Protein AF-A0A7T2TJK8-F1 (afdb_monomer)

Foldseek 3Di:
DDDDPDPDDPPPPCVVLLVVLLVLLQCLLVLLVVLLVVQVVFFQWWLPDPPDDIWTQGLQGTPPDDVVCRDPVSVVLVVLSVCLNVCSVVDPACQVSLVSLLVSLVVLLVVLVVCQVVPDKDKDWDADPVRDIDIDMGTIHGGPSSVSSNSSSVSSNSSSVSSNVSNVVVVVVVVVVVVVVPPD

Nearest PDB structures (foldseek):
  8qoj-assembly1_A  TM=3.620E-01  e=9.583E-01  Homo sapiens
  8xge-assembly1_A  TM=3.208E-01  e=1.128E+00  Homo sapiens
  8xgd-assembly1_A  TM=3.052E-01  e=3.163E+00  Homo sapiens
  6mhq-assembly1_A  TM=3.159E-01  e=9.888E+00  Ovis aries

Organism: NCBI:txid33889

Radius of gyration: 25.01 Å; Cα contacts (8 Å, |Δi|>4): 245; chains: 1; bounding box: 70×51×83 Å

Sequence (184 aa):
MNTVDRPDAIGTQLLPQGRRARWIARWLPLITVAAWIAMIWIPVFDSGNDRGPRLLVTSLGEHPISPENFDVAFVLPWAAILVCAVTAWLSRSLTLWSPAAVIVGLVLLVALVAMIMDPPFFMWDGQDEQGRWIGGMEIGYPAPGAALWALGSAALIVGGIFGLAGSRHCRHRRHAERFSGSRF

pLDDT: mean 79.63, std 15.59, range [39.53, 96.81]

Structure (mmCIF, N/CA/C/O backbone):
data_AF-A0A7T2TJK8-F1
#
_entry.id   AF-A0A7T2TJK8-F1
#
loop_
_atom_site.group_PDB
_atom_site.id
_atom_site.type_symbol
_atom_site.label_atom_id
_atom_site.label_alt_id
_atom_site.label_comp_id
_atom_site.label_asym_id
_atom_site.label_entity_id
_atom_site.label_seq_id
_atom_site.pdbx_PDB_ins_code
_atom_site.Cartn_x
_atom_site.Cartn_y
_atom_site.Cartn_z
_atom_site.occupancy
_atom_site.B_iso_or_equiv
_atom_site.auth_seq_id
_atom_site.auth_comp_id
_atom_site.auth_asym_id
_atom_site.auth_atom_id
_atom_site.pdbx_PDB_model_num
ATOM 1 N N . MET A 1 1 ? -42.416 33.458 42.000 1.00 41.84 1 MET A N 1
ATOM 2 C CA . MET A 1 1 ? -42.313 33.083 40.576 1.00 41.84 1 MET A CA 1
ATOM 3 C C . MET A 1 1 ? -40.830 32.990 40.248 1.00 41.84 1 MET A C 1
ATOM 5 O O . MET A 1 1 ? -40.242 33.987 39.870 1.00 41.84 1 MET A O 1
ATOM 9 N N . ASN A 1 2 ? -40.216 31.836 40.527 1.00 39.53 2 ASN A N 1
ATOM 10 C CA . ASN A 1 2 ? -38.808 31.562 40.226 1.00 39.53 2 ASN A CA 1
ATOM 11 C C . ASN A 1 2 ? -38.783 30.449 39.184 1.00 39.53 2 ASN A C 1
ATOM 13 O O . ASN A 1 2 ? -39.215 29.329 39.452 1.00 39.53 2 ASN A O 1
ATOM 17 N N . THR A 1 3 ? -38.340 30.793 37.983 1.00 44.69 3 THR A N 1
ATOM 18 C CA . THR A 1 3 ? -38.074 29.861 36.894 1.00 44.69 3 THR A CA 1
ATOM 19 C C . THR A 1 3 ? -36.852 29.036 37.272 1.00 44.69 3 THR A C 1
ATOM 21 O O . THR A 1 3 ? -35.740 29.553 37.329 1.00 44.69 3 THR A O 1
ATOM 24 N N . VAL A 1 4 ? -37.076 27.763 37.593 1.00 52.81 4 VAL A N 1
ATOM 25 C CA . VAL A 1 4 ? -36.009 26.769 37.710 1.00 52.81 4 VAL A CA 1
ATOM 26 C C . VAL A 1 4 ? -35.381 26.639 36.329 1.00 52.81 4 VAL A C 1
ATOM 28 O O . VAL A 1 4 ? -36.029 26.150 35.402 1.00 52.81 4 VAL A O 1
ATOM 31 N N . ASP A 1 5 ? -34.149 27.123 36.207 1.00 45.44 5 ASP A N 1
ATOM 32 C CA . ASP A 1 5 ? -33.314 26.937 35.029 1.00 45.44 5 ASP A CA 1
ATOM 33 C C . ASP A 1 5 ? -33.149 25.430 34.812 1.00 45.44 5 ASP A C 1
ATOM 35 O O . ASP A 1 5 ? -32.585 24.697 35.633 1.00 45.44 5 ASP A O 1
ATOM 39 N N . ARG A 1 6 ? -33.767 24.941 33.742 1.00 48.34 6 ARG A N 1
ATOM 40 C CA . ARG A 1 6 ? -33.682 23.551 33.317 1.00 48.34 6 ARG A CA 1
ATOM 41 C C . ARG A 1 6 ? -32.292 23.412 32.696 1.00 48.34 6 ARG A C 1
ATOM 43 O O . ARG A 1 6 ? -32.002 24.172 31.782 1.00 48.34 6 ARG A O 1
ATOM 50 N N . PRO A 1 7 ? -31.420 22.488 33.133 1.00 50.41 7 PRO A N 1
ATOM 51 C CA . PRO A 1 7 ? -30.182 22.251 32.408 1.00 50.41 7 PRO A CA 1
ATOM 52 C C . PRO A 1 7 ? -30.543 21.712 31.023 1.00 50.41 7 PRO A C 1
ATOM 54 O O . PRO A 1 7 ? -30.955 20.559 30.859 1.00 50.41 7 PRO A O 1
ATOM 57 N N . ASP A 1 8 ? -30.442 22.598 30.041 1.00 43.56 8 ASP A N 1
ATOM 58 C CA . ASP A 1 8 ? -30.679 22.330 28.640 1.00 43.56 8 ASP A CA 1
ATOM 59 C C . ASP A 1 8 ? -29.782 21.184 28.174 1.00 43.56 8 ASP A C 1
ATOM 61 O O . ASP A 1 8 ? -28.560 21.248 28.218 1.00 43.56 8 ASP A O 1
ATOM 65 N N . ALA A 1 9 ? -30.421 20.092 27.768 1.00 46.41 9 ALA A N 1
ATOM 66 C CA . ALA A 1 9 ? -30.182 19.369 26.523 1.00 46.41 9 ALA A CA 1
ATOM 67 C C . ALA A 1 9 ? -28.755 19.322 25.907 1.00 46.41 9 ALA A C 1
ATOM 69 O O . ALA A 1 9 ? -28.628 19.278 24.687 1.00 46.41 9 ALA A O 1
ATOM 70 N N . ILE A 1 10 ? -27.679 19.154 26.685 1.00 47.09 10 ILE A N 1
ATOM 71 C CA . ILE A 1 10 ? -26.369 18.677 26.166 1.00 47.09 10 ILE A CA 1
ATOM 72 C C . ILE A 1 10 ? -26.380 17.131 26.005 1.00 47.09 10 ILE A C 1
ATOM 74 O O . ILE A 1 10 ? -25.365 16.474 25.793 1.00 47.09 10 ILE A O 1
ATOM 78 N N . GLY A 1 11 ? -27.551 16.494 26.102 1.00 43.03 11 GLY A N 1
ATOM 79 C CA . GLY A 1 11 ? -27.704 15.036 26.037 1.00 43.03 11 GLY A CA 1
ATOM 80 C C . GLY A 1 11 ? -27.902 14.450 24.634 1.00 43.03 11 GLY A C 1
ATOM 81 O O . GLY A 1 11 ? -27.777 13.239 24.463 1.00 43.03 11 GLY A O 1
ATOM 82 N N . THR A 1 12 ? -28.219 15.259 23.619 1.00 41.66 12 THR A N 1
ATOM 83 C CA . THR A 1 12 ? -28.845 14.742 22.383 1.00 41.66 12 THR A CA 1
ATOM 84 C C . THR A 1 12 ? -27.998 14.802 21.111 1.00 41.66 12 THR A C 1
ATOM 86 O O . THR A 1 12 ? -28.358 14.135 20.144 1.00 41.66 12 THR A O 1
ATOM 89 N N . GLN A 1 13 ? -26.843 15.480 21.083 1.00 42.62 13 GLN A N 1
ATOM 90 C CA . GLN A 1 13 ? -26.026 15.568 19.852 1.00 42.62 13 GLN A CA 1
ATOM 91 C C . GLN A 1 13 ? -24.814 14.616 19.765 1.00 42.62 13 GLN A C 1
ATOM 93 O O . GLN A 1 13 ? -24.237 14.465 18.690 1.00 42.62 13 GLN A O 1
ATOM 98 N N . LEU A 1 14 ? -24.435 13.912 20.840 1.00 48.25 14 LEU A N 1
ATOM 99 C CA . LEU A 1 14 ? -23.180 13.128 20.879 1.00 48.25 14 LEU A CA 1
ATOM 100 C C . LEU A 1 14 ? -23.332 11.616 20.606 1.00 48.25 14 LEU A C 1
ATOM 102 O O . LEU A 1 14 ? -22.351 10.935 20.301 1.00 48.25 14 LEU A O 1
ATOM 106 N N . LEU A 1 15 ? -24.553 11.071 20.630 1.00 46.16 15 LEU A N 1
ATOM 107 C CA . LEU A 1 15 ? -24.824 9.660 20.297 1.00 46.16 15 LEU A CA 1
ATOM 108 C C . LEU A 1 15 ? -24.552 9.275 18.816 1.00 46.16 15 LEU A C 1
ATOM 110 O O . LEU A 1 15 ? -24.074 8.158 18.585 1.00 46.16 15 LEU A O 1
ATOM 114 N N . PRO A 1 16 ? -24.781 10.141 17.801 1.00 53.34 16 PRO A N 1
ATOM 115 C CA . PRO A 1 16 ? -24.493 9.814 16.400 1.00 53.34 16 PRO A CA 1
ATOM 116 C C . PRO A 1 16 ? -22.993 9.739 16.080 1.00 53.34 16 PRO A C 1
ATOM 118 O O . PRO A 1 16 ? -22.584 8.929 15.245 1.00 53.34 16 PRO A O 1
ATOM 121 N N . GLN A 1 17 ? -22.163 10.561 16.734 1.00 61.50 17 GLN A N 1
ATOM 122 C CA . GLN A 1 17 ? -20.743 10.698 16.391 1.00 61.50 17 GLN A CA 1
ATOM 123 C C . GLN A 1 17 ? -19.932 9.441 16.726 1.00 61.50 17 GLN A C 1
ATOM 125 O O . GLN A 1 17 ? -19.155 8.982 15.893 1.00 61.50 17 GLN A O 1
ATOM 130 N N . GLY A 1 18 ? -20.161 8.817 17.887 1.00 61.94 18 GLY A N 1
ATOM 131 C CA . GLY A 1 18 ? -19.454 7.587 18.268 1.00 61.94 18 GLY A CA 1
ATOM 132 C C . GLY A 1 18 ? -19.785 6.393 17.364 1.00 61.94 18 GLY A C 1
ATOM 133 O O . GLY A 1 18 ? -18.906 5.595 17.032 1.00 61.94 18 GLY A O 1
ATOM 134 N N . ARG A 1 19 ? -21.042 6.287 16.908 1.00 68.81 19 ARG A N 1
ATOM 135 C CA . ARG A 1 19 ? -21.471 5.234 15.972 1.00 68.81 19 ARG A CA 1
ATOM 136 C C . ARG A 1 19 ? -20.908 5.470 14.567 1.00 68.81 19 ARG A C 1
ATOM 138 O O . ARG A 1 19 ? -20.424 4.519 13.959 1.00 68.81 19 ARG A O 1
ATOM 145 N N . ARG A 1 20 ? -20.910 6.720 14.086 1.00 73.25 20 ARG A N 1
ATOM 146 C CA . ARG A 1 20 ? -20.321 7.107 12.791 1.00 73.25 20 ARG A CA 1
ATOM 147 C C . ARG A 1 20 ? -18.804 6.918 12.767 1.00 73.25 20 ARG A C 1
ATOM 149 O O . ARG A 1 20 ? -18.314 6.277 11.851 1.00 73.25 20 ARG A O 1
ATOM 156 N N . ALA A 1 21 ? -18.076 7.368 13.790 1.00 71.06 21 ALA A N 1
ATOM 157 C CA . ALA A 1 21 ? -16.625 7.182 13.884 1.00 71.06 21 ALA A CA 1
ATOM 158 C C . ALA A 1 21 ? -16.233 5.695 13.902 1.00 71.06 21 ALA A C 1
ATOM 160 O O . ALA A 1 21 ? -15.298 5.287 13.220 1.00 71.06 21 ALA A O 1
ATOM 161 N N . ARG A 1 22 ? -16.999 4.859 14.619 1.00 71.31 22 ARG A N 1
ATOM 162 C CA . ARG A 1 22 ? -16.797 3.403 14.629 1.00 71.31 22 ARG A CA 1
ATOM 163 C C . ARG A 1 22 ? -17.094 2.756 13.276 1.00 71.31 22 ARG A C 1
ATOM 165 O O . ARG A 1 22 ? -16.430 1.792 12.913 1.00 71.31 22 ARG A O 1
ATOM 172 N N . TRP A 1 23 ? -18.100 3.250 12.559 1.00 77.25 23 TRP A N 1
ATOM 173 C CA . TRP A 1 23 ? -18.426 2.774 11.218 1.00 77.25 23 TRP A CA 1
ATOM 174 C C . TRP A 1 23 ? -17.311 3.151 10.236 1.00 77.25 23 TRP A C 1
ATOM 176 O O . TRP A 1 23 ? -16.737 2.271 9.609 1.00 77.25 23 TRP A O 1
ATOM 186 N N . ILE A 1 24 ? -16.906 4.421 10.213 1.00 78.44 24 ILE A N 1
ATOM 187 C CA . ILE A 1 24 ? -15.801 4.939 9.393 1.00 78.44 24 ILE A CA 1
ATOM 188 C C . ILE A 1 24 ? -14.506 4.142 9.631 1.00 78.44 24 ILE A C 1
ATOM 190 O O . ILE A 1 24 ? -13.896 3.668 8.674 1.00 78.44 24 ILE A O 1
ATOM 194 N N . ALA A 1 25 ? -14.141 3.887 10.893 1.00 77.44 25 ALA A N 1
ATOM 195 C CA . ALA A 1 25 ? -12.956 3.100 11.251 1.00 77.44 25 ALA A CA 1
ATOM 196 C C . ALA A 1 25 ? -12.977 1.650 10.723 1.00 77.44 25 ALA A C 1
ATOM 198 O O . ALA A 1 25 ? -11.921 1.057 10.540 1.00 77.44 25 ALA A O 1
ATOM 199 N N . ARG A 1 26 ? -14.156 1.068 10.467 1.00 81.81 26 ARG A N 1
ATOM 200 C CA . ARG A 1 26 ? -14.290 -0.302 9.938 1.00 81.81 26 ARG A CA 1
ATOM 201 C C . ARG A 1 26 ? -14.228 -0.382 8.419 1.00 81.81 26 ARG A C 1
ATOM 203 O O . ARG A 1 26 ? -13.808 -1.406 7.890 1.00 81.81 26 ARG A O 1
ATOM 210 N N . TRP A 1 27 ? -14.647 0.673 7.729 1.00 87.81 27 TRP A N 1
ATOM 211 C CA . TRP A 1 27 ? -14.682 0.699 6.265 1.00 87.81 27 TRP A CA 1
ATOM 212 C C . TRP A 1 27 ? -13.390 1.231 5.649 1.00 87.81 27 TRP A C 1
ATOM 214 O O . TRP A 1 27 ? -12.987 0.751 4.597 1.00 87.81 27 TRP A O 1
ATOM 224 N N . LEU A 1 28 ? -12.698 2.157 6.316 1.00 88.12 28 LEU A N 1
ATOM 225 C CA . LEU A 1 28 ? -11.433 2.712 5.822 1.00 88.12 28 LEU A CA 1
ATOM 226 C C . LEU A 1 28 ? -10.349 1.656 5.513 1.00 88.12 28 LEU A C 1
ATOM 228 O O . LEU A 1 28 ? -9.734 1.764 4.457 1.00 88.12 28 LEU A O 1
ATOM 232 N N . PRO A 1 29 ? -10.151 0.593 6.318 1.00 87.81 29 PRO A N 1
ATOM 233 C CA . PRO A 1 29 ? -9.207 -0.473 5.970 1.00 87.81 29 PRO A CA 1
ATOM 234 C C . PRO A 1 29 ? -9.574 -1.223 4.685 1.00 87.81 29 PRO A C 1
ATOM 236 O O . PRO A 1 29 ? -8.690 -1.705 3.985 1.00 87.81 29 PRO A O 1
ATOM 239 N N . LEU A 1 30 ? -10.866 -1.309 4.346 1.00 90.75 30 LEU A N 1
ATOM 240 C CA . LEU A 1 30 ? -11.307 -1.932 3.095 1.00 90.75 30 LEU A CA 1
ATOM 241 C C . LEU A 1 30 ? -10.936 -1.075 1.883 1.00 90.75 30 LEU A C 1
ATOM 243 O O . LEU A 1 30 ? -10.641 -1.628 0.830 1.00 90.75 30 LEU A O 1
ATOM 247 N N . ILE A 1 31 ? -10.894 0.253 2.036 1.00 91.56 31 ILE A N 1
ATOM 248 C CA . ILE A 1 31 ? -10.387 1.155 0.993 1.00 91.56 31 ILE A CA 1
ATOM 249 C C . ILE A 1 31 ? -8.904 0.874 0.750 1.00 91.56 31 ILE A C 1
ATOM 251 O O . ILE A 1 31 ? -8.490 0.764 -0.399 1.00 91.56 31 ILE A O 1
ATOM 255 N N . THR A 1 32 ? -8.117 0.689 1.813 1.00 93.06 32 THR A N 1
ATOM 256 C CA . THR A 1 32 ? -6.706 0.305 1.691 1.00 93.06 32 THR A CA 1
ATOM 257 C C . THR A 1 32 ? -6.543 -1.030 0.974 1.00 93.06 32 THR A C 1
ATOM 259 O O . THR A 1 32 ? -5.744 -1.114 0.049 1.00 93.06 32 THR A O 1
ATOM 262 N N . VAL A 1 33 ? -7.331 -2.049 1.339 1.00 93.75 33 VAL A N 1
ATOM 263 C CA . VAL A 1 33 ? -7.318 -3.352 0.651 1.00 93.75 33 VAL A CA 1
ATOM 264 C C . VAL A 1 33 ? -7.681 -3.195 -0.827 1.00 93.75 33 VAL A C 1
ATOM 266 O O . VAL A 1 33 ? -6.975 -3.715 -1.681 1.00 93.75 33 VAL A O 1
ATOM 269 N N . ALA A 1 34 ? -8.740 -2.449 -1.149 1.00 94.38 34 ALA A N 1
ATOM 270 C CA . ALA A 1 34 ? -9.162 -2.222 -2.529 1.00 94.38 34 ALA A CA 1
ATOM 271 C C . ALA A 1 34 ? -8.097 -1.479 -3.352 1.00 94.38 34 ALA A C 1
ATOM 273 O O . ALA A 1 34 ? -7.837 -1.858 -4.491 1.00 94.38 34 ALA A O 1
ATOM 274 N N . ALA A 1 35 ? -7.447 -0.465 -2.772 1.00 93.56 35 ALA A N 1
ATOM 275 C CA . ALA A 1 35 ? -6.340 0.243 -3.409 1.00 93.56 35 ALA A CA 1
ATOM 276 C C . ALA A 1 35 ? -5.151 -0.695 -3.670 1.00 93.56 35 ALA A C 1
ATOM 278 O O . ALA A 1 35 ? -4.592 -0.688 -4.762 1.00 93.56 35 ALA A O 1
ATOM 279 N N . TRP A 1 36 ? -4.807 -1.549 -2.703 1.00 93.81 36 TRP A N 1
ATOM 280 C CA . TRP A 1 36 ? -3.742 -2.547 -2.843 1.00 93.81 36 TRP A CA 1
ATOM 281 C C . TRP A 1 36 ? -4.039 -3.614 -3.891 1.00 93.81 36 TRP A C 1
ATOM 283 O O . TRP A 1 36 ? -3.151 -3.968 -4.665 1.00 93.81 36 TRP A O 1
ATOM 293 N N . ILE A 1 37 ? -5.293 -4.061 -3.971 1.00 93.31 37 ILE A N 1
ATOM 294 C CA . ILE A 1 37 ? -5.772 -4.942 -5.037 1.00 93.31 37 ILE A CA 1
ATOM 295 C C . ILE A 1 37 ? -5.629 -4.235 -6.388 1.00 93.31 37 ILE A C 1
ATOM 297 O O . ILE A 1 37 ? -5.022 -4.790 -7.290 1.00 93.31 37 ILE A O 1
ATOM 301 N N . ALA A 1 38 ? -6.098 -2.991 -6.528 1.00 92.56 38 ALA A N 1
ATOM 302 C CA . ALA A 1 38 ? -5.988 -2.241 -7.781 1.00 92.56 38 ALA A CA 1
ATOM 303 C C . ALA A 1 38 ? -4.530 -2.076 -8.264 1.00 92.56 38 ALA A C 1
ATOM 305 O O . ALA A 1 38 ? -4.264 -2.158 -9.463 1.00 92.56 38 ALA A O 1
ATOM 306 N N . MET A 1 39 ? -3.582 -1.917 -7.337 1.00 92.75 39 MET A N 1
ATOM 307 C CA . MET A 1 39 ? -2.145 -1.817 -7.627 1.00 92.75 39 MET A CA 1
ATOM 308 C C . MET A 1 39 ? -1.498 -3.117 -8.132 1.00 92.75 39 MET A C 1
ATOM 310 O O . MET A 1 39 ? -0.325 -3.098 -8.494 1.00 92.75 39 MET A O 1
ATOM 314 N N . ILE A 1 40 ? -2.234 -4.233 -8.193 1.00 89.44 40 ILE A N 1
ATOM 315 C CA . ILE A 1 40 ? -1.795 -5.440 -8.912 1.00 89.44 40 ILE A CA 1
ATOM 316 C C . ILE A 1 40 ? -1.719 -5.152 -10.417 1.00 89.44 40 ILE A C 1
ATOM 318 O O . ILE A 1 40 ? -0.823 -5.638 -11.097 1.00 89.44 40 ILE A O 1
ATOM 322 N N . TRP A 1 41 ? -2.649 -4.343 -10.933 1.00 89.44 41 TRP A N 1
ATOM 323 C CA . TRP A 1 41 ? -2.730 -4.005 -12.359 1.00 89.44 41 TRP A CA 1
ATOM 324 C C . TRP A 1 41 ? -2.235 -2.593 -12.667 1.00 89.44 41 TRP A C 1
ATOM 326 O O . TRP A 1 41 ? -1.883 -2.301 -13.805 1.00 89.44 41 TRP A O 1
ATOM 336 N N . ILE A 1 42 ? -2.233 -1.707 -11.670 1.00 91.00 42 ILE A N 1
ATOM 337 C CA . ILE A 1 42 ? -1.775 -0.325 -11.815 1.00 91.00 42 ILE A CA 1
ATOM 338 C C . ILE A 1 42 ? -0.381 -0.219 -11.184 1.00 91.00 42 ILE A C 1
ATOM 340 O O . ILE A 1 42 ? -0.285 -0.281 -9.955 1.00 91.00 42 ILE A O 1
ATOM 344 N N . PRO A 1 43 ? 0.691 -0.038 -11.978 1.00 91.38 43 PRO A N 1
ATOM 345 C CA . PRO A 1 43 ? 2.046 -0.005 -11.448 1.00 91.38 43 PRO A CA 1
ATOM 346 C C . PRO A 1 43 ? 2.241 1.178 -10.501 1.00 91.38 43 PRO A C 1
ATOM 348 O O . PRO A 1 43 ? 1.736 2.284 -10.720 1.00 91.38 43 PRO A O 1
ATOM 351 N N . VAL A 1 44 ? 2.985 0.917 -9.433 1.00 92.19 44 VAL A N 1
ATOM 352 C CA . VAL A 1 44 ? 3.465 1.901 -8.464 1.00 92.19 44 VAL A CA 1
ATOM 353 C C . VAL A 1 44 ? 4.681 2.623 -9.029 1.00 92.19 44 VAL A C 1
ATOM 355 O O . VAL A 1 44 ? 4.731 3.849 -8.959 1.00 92.19 44 VAL A O 1
ATOM 358 N N . PHE A 1 45 ? 5.604 1.874 -9.638 1.00 91.81 45 PHE A N 1
ATOM 359 C CA . PHE A 1 45 ? 6.735 2.416 -10.384 1.00 91.81 45 PHE A CA 1
ATOM 360 C C . PHE A 1 45 ? 6.804 1.809 -11.779 1.00 91.81 45 PHE A C 1
ATOM 362 O O . PHE A 1 45 ? 6.509 0.627 -11.967 1.00 91.81 45 PHE A O 1
ATOM 369 N N . ASP A 1 46 ? 7.194 2.631 -12.744 1.00 91.44 46 ASP A N 1
ATOM 370 C CA . ASP A 1 46 ? 7.282 2.263 -14.150 1.00 91.44 46 ASP A CA 1
ATOM 371 C C . ASP A 1 46 ? 8.462 2.992 -14.799 1.00 91.44 46 ASP A C 1
ATOM 373 O O . ASP A 1 46 ? 8.594 4.208 -14.637 1.00 91.44 46 ASP A O 1
ATOM 377 N N . SER A 1 47 ? 9.329 2.270 -15.515 1.00 89.94 47 SER A N 1
ATOM 378 C CA . SER A 1 47 ? 10.410 2.907 -16.281 1.00 89.94 47 SER A CA 1
ATOM 379 C C . SER A 1 47 ? 9.934 3.516 -17.603 1.00 89.94 47 SER A C 1
ATOM 381 O O . SER A 1 47 ? 10.632 4.339 -18.189 1.00 89.94 47 SER A O 1
ATOM 383 N N . GLY A 1 48 ? 8.728 3.167 -18.070 1.00 85.38 48 GLY A N 1
ATOM 384 C CA . GLY A 1 48 ? 8.125 3.737 -19.279 1.00 85.38 48 GLY A CA 1
ATOM 385 C C . GLY A 1 48 ? 8.784 3.290 -20.587 1.00 85.38 48 GLY A C 1
ATOM 386 O O . GLY A 1 48 ? 8.504 3.864 -21.639 1.00 85.38 48 GLY A O 1
ATOM 387 N N . ASN A 1 49 ? 9.659 2.281 -20.545 1.00 83.06 49 ASN A N 1
ATOM 388 C CA . ASN A 1 49 ? 10.267 1.716 -21.741 1.00 83.06 49 ASN A CA 1
ATOM 389 C C . ASN A 1 49 ? 9.285 0.759 -22.442 1.00 83.06 49 ASN A C 1
ATOM 391 O O . ASN A 1 49 ? 8.844 -0.235 -21.866 1.00 83.06 49 ASN A O 1
ATOM 395 N N . ASP A 1 50 ? 8.947 1.054 -23.698 1.00 80.56 50 ASP A N 1
ATOM 396 C CA . ASP A 1 50 ? 7.992 0.267 -24.494 1.00 80.56 50 ASP A CA 1
ATOM 397 C C . ASP A 1 50 ? 8.665 -0.633 -25.546 1.00 80.56 50 ASP A C 1
ATOM 399 O O . ASP A 1 50 ? 7.989 -1.395 -26.237 1.00 80.56 50 ASP A O 1
ATOM 403 N N . ARG A 1 51 ? 9.989 -0.527 -25.722 1.00 73.88 51 ARG A N 1
ATOM 404 C CA . ARG A 1 51 ? 10.734 -1.214 -26.799 1.00 73.88 51 ARG A CA 1
ATOM 405 C C . ARG A 1 51 ? 11.899 -2.070 -26.303 1.00 73.88 51 ARG A C 1
ATOM 407 O O . ARG A 1 51 ? 12.545 -2.723 -27.118 1.00 73.88 51 ARG A O 1
ATOM 414 N N . GLY A 1 52 ? 12.170 -2.064 -25.001 1.00 77.00 52 GLY A N 1
ATOM 415 C CA . GLY A 1 52 ? 13.269 -2.792 -24.375 1.00 77.00 52 GLY A CA 1
ATOM 416 C C . GLY A 1 52 ? 12.907 -3.303 -22.980 1.00 77.00 52 GLY A C 1
ATOM 417 O O . GLY A 1 52 ? 11.723 -3.368 -22.637 1.00 77.00 52 GLY A O 1
ATOM 418 N N . PRO A 1 53 ? 13.911 -3.690 -22.177 1.00 81.19 53 PRO A N 1
ATOM 419 C CA . PRO A 1 53 ? 13.708 -4.090 -20.79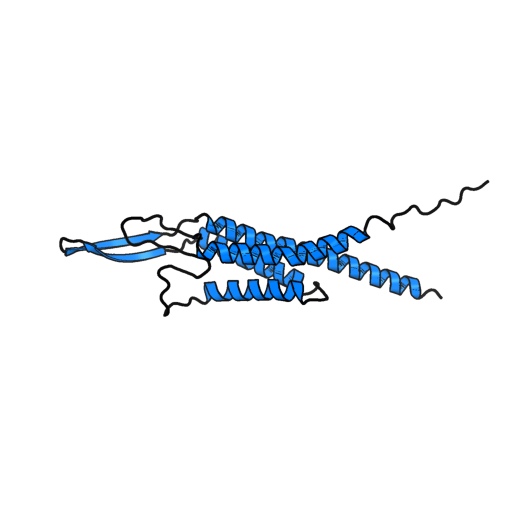0 1.00 81.19 53 PRO A CA 1
ATOM 420 C C . PRO A 1 53 ? 12.998 -2.982 -20.010 1.00 81.19 53 PRO A C 1
ATOM 422 O O . PRO A 1 53 ? 13.392 -1.821 -20.070 1.00 81.19 53 PRO A O 1
ATOM 425 N N . ARG A 1 54 ? 11.926 -3.342 -19.302 1.00 84.75 54 ARG A N 1
ATOM 426 C CA . ARG A 1 54 ? 11.070 -2.400 -18.579 1.00 84.75 54 ARG A CA 1
ATOM 427 C C . ARG A 1 54 ? 10.979 -2.808 -17.123 1.00 84.75 54 ARG A C 1
ATOM 429 O O . ARG A 1 54 ? 10.686 -3.966 -16.835 1.00 84.75 54 ARG A O 1
ATOM 436 N N . LEU A 1 55 ? 11.164 -1.843 -16.227 1.00 83.94 55 LEU A N 1
ATOM 437 C CA . LEU A 1 55 ? 10.905 -2.044 -14.808 1.00 83.94 55 LEU A CA 1
ATOM 438 C C . LEU A 1 55 ? 9.440 -1.735 -14.530 1.00 83.94 55 LEU A C 1
ATOM 440 O O . LEU A 1 55 ? 8.972 -0.631 -14.809 1.00 83.94 55 LEU A O 1
ATOM 444 N N . LEU A 1 56 ? 8.733 -2.697 -13.951 1.00 87.44 56 LEU A N 1
ATOM 445 C CA . LEU A 1 56 ? 7.368 -2.520 -13.476 1.00 87.44 56 LEU A CA 1
ATOM 446 C C . LEU A 1 56 ? 7.297 -2.990 -12.032 1.00 87.44 56 LEU A C 1
ATOM 448 O O . LEU A 1 56 ? 7.526 -4.163 -11.762 1.00 87.44 56 LEU A O 1
ATOM 452 N N . VAL A 1 57 ? 6.952 -2.095 -11.112 1.00 88.50 57 VAL A N 1
ATOM 453 C CA . VAL A 1 57 ? 6.756 -2.440 -9.699 1.00 88.50 57 VAL A CA 1
ATOM 454 C C . VAL A 1 57 ? 5.285 -2.288 -9.358 1.00 88.50 57 VAL A C 1
ATOM 456 O O . VAL A 1 57 ? 4.704 -1.217 -9.525 1.00 88.50 57 VAL A O 1
ATOM 459 N N . THR A 1 58 ? 4.678 -3.362 -8.875 1.00 90.31 58 THR A N 1
ATOM 460 C CA . THR A 1 58 ? 3.264 -3.442 -8.478 1.00 90.31 58 THR A CA 1
ATOM 461 C C . THR A 1 58 ? 3.150 -3.696 -6.976 1.00 90.31 58 THR A C 1
ATOM 463 O O . THR A 1 58 ? 4.156 -3.847 -6.282 1.00 90.31 58 THR A O 1
ATOM 466 N N . SER A 1 59 ? 1.929 -3.809 -6.446 1.00 85.00 59 SER A N 1
ATOM 467 C CA . SER A 1 59 ? 1.738 -4.254 -5.055 1.00 85.00 59 SER A CA 1
ATOM 468 C C . SER A 1 59 ? 2.150 -5.712 -4.803 1.00 85.00 59 SER A C 1
ATOM 470 O O . SER A 1 59 ? 2.196 -6.128 -3.646 1.00 85.00 59 SER A O 1
ATOM 472 N N . LEU A 1 60 ? 2.435 -6.496 -5.850 1.00 84.31 60 LEU A N 1
ATOM 473 C CA . LEU A 1 60 ? 2.961 -7.864 -5.748 1.00 84.31 60 LEU A CA 1
ATOM 474 C C . LEU A 1 60 ? 4.488 -7.938 -5.864 1.00 84.31 60 LEU A C 1
ATOM 476 O O . LEU A 1 60 ? 5.044 -9.009 -5.641 1.00 84.31 60 LEU A O 1
ATOM 480 N N . GLY A 1 61 ? 5.151 -6.827 -6.186 1.00 81.81 61 GLY A N 1
ATOM 481 C CA . GLY A 1 61 ? 6.588 -6.778 -6.427 1.00 81.81 61 GLY A CA 1
ATOM 482 C C . GLY A 1 61 ? 6.946 -6.385 -7.852 1.00 81.81 61 GLY A C 1
ATOM 483 O O . GLY A 1 61 ? 6.123 -5.835 -8.597 1.00 81.81 61 GLY A O 1
ATOM 484 N N . GLU A 1 62 ? 8.203 -6.642 -8.198 1.00 78.62 62 GLU A N 1
ATOM 485 C CA . GLU A 1 62 ? 8.782 -6.339 -9.504 1.00 78.62 62 GLU A CA 1
ATOM 486 C C . GLU A 1 62 ? 8.340 -7.359 -10.564 1.00 78.62 62 GLU A C 1
ATOM 488 O O . GLU A 1 62 ? 8.207 -8.555 -10.300 1.00 78.62 62 GLU A O 1
ATOM 493 N N . HIS A 1 63 ? 8.095 -6.873 -11.778 1.00 68.19 63 HIS A N 1
ATOM 494 C CA . HIS A 1 63 ? 7.764 -7.675 -12.947 1.00 68.19 63 HIS A CA 1
ATOM 495 C C . HIS A 1 63 ? 8.965 -7.756 -13.909 1.00 68.19 63 HIS A C 1
ATOM 497 O O . HIS A 1 63 ? 9.588 -6.725 -14.165 1.00 68.19 63 HIS A O 1
ATOM 503 N N . PRO A 1 64 ? 9.239 -8.932 -14.517 1.00 57.62 64 PRO A N 1
ATOM 504 C CA . PRO A 1 64 ? 8.465 -10.172 -14.415 1.00 57.62 64 PRO A CA 1
ATOM 505 C C . PRO A 1 64 ? 8.578 -10.847 -13.040 1.00 57.62 64 PRO A C 1
ATOM 507 O O . PRO A 1 64 ? 9.661 -10.947 -12.476 1.00 57.62 64 PRO A O 1
ATOM 510 N N . ILE A 1 65 ? 7.437 -11.323 -12.521 1.00 56.34 65 ILE A N 1
ATOM 511 C CA . ILE A 1 65 ? 7.367 -12.041 -11.244 1.00 56.34 65 ILE A CA 1
ATOM 512 C C . ILE A 1 65 ? 8.092 -13.377 -11.416 1.00 56.34 65 ILE A C 1
ATOM 514 O O . ILE A 1 65 ? 7.530 -14.339 -11.946 1.00 56.34 65 ILE A O 1
ATOM 518 N N . SER A 1 66 ? 9.342 -13.437 -10.976 1.00 57.91 66 SER A N 1
ATOM 519 C CA . SER A 1 66 ? 10.081 -14.690 -10.887 1.00 57.91 66 SER A CA 1
ATOM 520 C C . SER A 1 66 ? 9.608 -15.450 -9.639 1.00 57.91 66 SER A C 1
ATOM 522 O O . SER A 1 66 ? 9.682 -14.897 -8.541 1.00 57.91 66 SER A O 1
ATOM 524 N N . PRO A 1 67 ? 9.141 -16.710 -9.750 1.00 54.03 67 PRO A N 1
ATOM 525 C CA . PRO A 1 67 ? 8.689 -17.514 -8.602 1.00 54.03 67 PRO A CA 1
ATOM 526 C C . PRO A 1 67 ? 9.757 -17.683 -7.511 1.00 54.03 67 PRO A C 1
ATOM 528 O O . PRO A 1 67 ? 9.446 -17.916 -6.347 1.00 54.03 67 PRO A O 1
ATOM 531 N N . GLU A 1 68 ? 11.016 -17.561 -7.912 1.00 58.06 68 GLU A N 1
ATOM 532 C CA . GLU A 1 68 ? 12.217 -17.620 -7.084 1.00 58.06 68 GLU A CA 1
ATOM 533 C C . GLU A 1 68 ? 12.523 -16.310 -6.327 1.00 58.06 68 GLU A C 1
ATOM 535 O O . GLU A 1 68 ? 13.301 -16.332 -5.378 1.00 58.06 68 GLU A O 1
ATOM 540 N N . ASN A 1 69 ? 11.818 -15.215 -6.642 1.00 55.56 69 ASN A N 1
ATOM 541 C CA . ASN A 1 69 ? 11.962 -13.888 -6.031 1.00 55.56 69 ASN A CA 1
ATOM 542 C C . ASN A 1 69 ? 10.651 -13.408 -5.379 1.00 55.56 69 ASN A C 1
ATOM 544 O O . ASN A 1 69 ? 10.223 -12.272 -5.584 1.00 55.56 69 ASN A O 1
ATOM 548 N N . PHE A 1 70 ? 9.980 -14.261 -4.595 1.00 61.72 70 PHE A N 1
ATOM 549 C CA . PHE A 1 70 ? 8.891 -13.805 -3.719 1.00 61.72 70 PHE A CA 1
ATOM 550 C C . PHE A 1 70 ? 9.464 -12.884 -2.634 1.00 61.72 70 PHE A C 1
ATOM 552 O O . PHE A 1 70 ? 9.874 -13.331 -1.561 1.00 61.72 70 PHE A O 1
ATOM 559 N N . ASP A 1 71 ? 9.525 -11.591 -2.931 1.00 71.50 71 ASP A N 1
ATOM 560 C CA . ASP A 1 71 ? 10.140 -10.621 -2.041 1.00 71.50 71 ASP A CA 1
ATOM 561 C C . ASP A 1 71 ? 9.231 -10.341 -0.831 1.00 71.50 71 ASP A C 1
ATOM 563 O O . ASP A 1 71 ? 8.085 -9.879 -0.929 1.00 71.50 71 ASP A O 1
ATOM 567 N N . VAL A 1 72 ? 9.771 -10.643 0.353 1.00 76.31 72 VAL A N 1
ATOM 568 C CA . VAL A 1 72 ? 9.131 -10.432 1.656 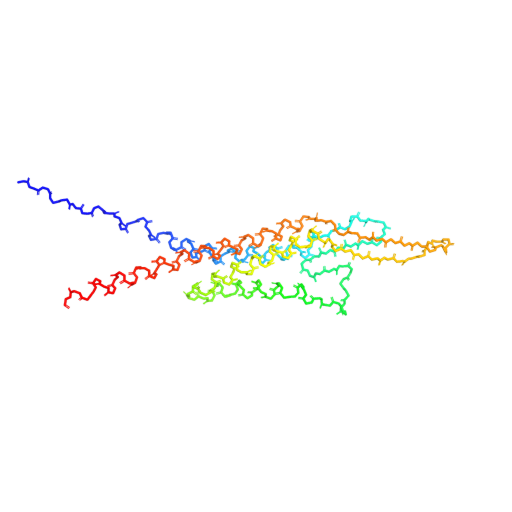1.00 76.31 72 VAL A CA 1
ATOM 569 C C . VAL A 1 72 ? 8.721 -8.968 1.833 1.00 76.31 72 VAL A C 1
ATOM 571 O O . VAL A 1 72 ? 7.727 -8.697 2.516 1.00 76.31 72 VAL A O 1
ATOM 574 N N . ALA A 1 73 ? 9.426 -8.038 1.178 1.00 77.31 73 ALA A N 1
ATOM 575 C CA . ALA A 1 73 ? 9.112 -6.616 1.178 1.00 77.31 73 ALA A CA 1
ATOM 576 C C . ALA A 1 73 ? 7.694 -6.305 0.669 1.00 77.31 73 ALA A C 1
ATOM 578 O O . ALA A 1 73 ? 7.103 -5.329 1.126 1.00 77.31 73 ALA A O 1
ATOM 579 N N . PHE A 1 74 ? 7.107 -7.150 -0.189 1.00 78.44 74 PHE A N 1
ATOM 580 C CA . PHE A 1 74 ? 5.747 -6.968 -0.716 1.00 78.44 74 PHE A CA 1
ATOM 581 C C . PHE A 1 74 ? 4.711 -7.849 -0.006 1.00 78.44 74 PHE A C 1
ATOM 583 O O . PHE A 1 74 ? 3.572 -7.427 0.210 1.00 78.44 74 PHE A O 1
ATOM 590 N N . VAL A 1 75 ? 5.104 -9.040 0.458 1.00 84.81 75 VAL A N 1
ATOM 591 C CA . VAL A 1 75 ? 4.212 -9.950 1.204 1.00 84.81 75 VAL A CA 1
ATOM 592 C C . VAL A 1 75 ? 3.846 -9.390 2.583 1.00 84.81 75 VAL A C 1
ATOM 594 O O . VAL A 1 75 ? 2.697 -9.495 3.024 1.00 84.81 75 VAL A O 1
ATOM 597 N N . LEU A 1 76 ? 4.808 -8.783 3.282 1.00 88.12 76 LEU A N 1
ATOM 598 C CA . LEU A 1 76 ? 4.614 -8.285 4.643 1.00 88.12 76 LEU A CA 1
ATOM 599 C C . LEU A 1 76 ? 3.599 -7.124 4.719 1.00 88.12 76 LEU A C 1
ATOM 601 O O . LEU A 1 76 ? 2.711 -7.181 5.577 1.00 88.12 76 LEU A O 1
ATOM 605 N N . PRO A 1 77 ? 3.634 -6.122 3.819 1.00 89.69 77 PRO A N 1
ATOM 606 C CA . PRO A 1 77 ? 2.569 -5.132 3.686 1.00 89.69 77 PRO A CA 1
ATOM 607 C C . PRO A 1 77 ? 1.178 -5.732 3.460 1.00 89.69 77 PRO A C 1
ATOM 609 O O . PRO A 1 77 ? 0.241 -5.365 4.172 1.00 89.69 77 PRO A O 1
ATOM 612 N N . TRP A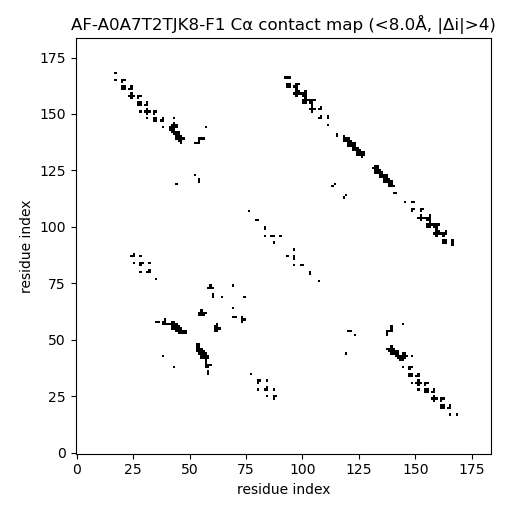 1 78 ? 1.040 -6.694 2.540 1.00 91.94 78 TRP A N 1
ATOM 613 C CA . TRP A 1 78 ? -0.228 -7.394 2.301 1.00 91.94 78 TRP A CA 1
ATOM 614 C C . TRP A 1 78 ? -0.760 -8.049 3.574 1.00 91.94 78 TRP A C 1
ATOM 616 O O . TRP A 1 78 ? -1.915 -7.836 3.951 1.00 91.94 78 TRP A O 1
ATOM 626 N N . ALA A 1 79 ? 0.091 -8.802 4.275 1.00 91.56 79 ALA A N 1
ATOM 627 C CA . ALA A 1 79 ? -0.274 -9.449 5.528 1.00 91.56 79 ALA A CA 1
ATOM 628 C C . ALA A 1 79 ? -0.716 -8.424 6.586 1.00 91.56 79 ALA A C 1
ATOM 630 O O . ALA A 1 79 ? -1.769 -8.592 7.204 1.00 91.56 79 ALA A O 1
ATOM 631 N N . ALA A 1 80 ? 0.034 -7.331 6.760 1.00 91.56 80 ALA A N 1
ATOM 632 C CA . ALA A 1 80 ? -0.294 -6.276 7.717 1.00 91.56 80 ALA A CA 1
ATOM 633 C C . ALA A 1 80 ? -1.647 -5.612 7.408 1.00 91.56 80 ALA A C 1
ATOM 635 O O . ALA A 1 80 ? -2.469 -5.431 8.309 1.00 91.56 80 ALA A O 1
ATOM 636 N N . ILE A 1 81 ? -1.915 -5.301 6.137 1.00 91.50 81 ILE A N 1
ATOM 637 C CA . ILE A 1 81 ? -3.166 -4.672 5.695 1.00 91.50 81 ILE A CA 1
ATOM 638 C C . ILE A 1 81 ? -4.353 -5.610 5.907 1.00 91.50 81 ILE A C 1
ATOM 640 O O . ILE A 1 81 ? -5.376 -5.186 6.451 1.00 91.50 81 ILE A O 1
ATOM 644 N N . LEU A 1 82 ? -4.223 -6.887 5.536 1.00 92.00 82 LEU A N 1
ATOM 645 C CA . LEU A 1 82 ? -5.280 -7.882 5.722 1.00 92.00 82 LEU A CA 1
ATOM 646 C C . LEU A 1 82 ? -5.567 -8.121 7.205 1.00 92.00 82 LEU A C 1
ATOM 648 O O . LEU A 1 82 ? -6.731 -8.119 7.611 1.00 92.00 82 LEU A O 1
ATOM 652 N N . VAL A 1 83 ? -4.528 -8.246 8.037 1.00 90.44 83 VAL A N 1
ATOM 653 C CA . VAL A 1 83 ? -4.682 -8.349 9.494 1.00 90.44 83 VAL A CA 1
ATOM 654 C C . VAL A 1 83 ? -5.388 -7.109 10.036 1.00 90.44 83 VAL A C 1
ATOM 656 O O . VAL A 1 83 ? -6.357 -7.252 10.782 1.00 90.44 83 VAL A O 1
ATOM 659 N N . CYS A 1 84 ? -4.986 -5.899 9.636 1.00 87.31 84 CYS A N 1
ATOM 660 C CA . CYS A 1 84 ? -5.667 -4.662 10.021 1.00 87.31 84 CYS A CA 1
ATOM 661 C C . CYS A 1 84 ? -7.140 -4.653 9.588 1.00 87.31 84 CYS A C 1
ATOM 663 O O . CYS A 1 84 ? -8.003 -4.317 10.399 1.00 87.31 84 CYS A O 1
ATOM 665 N N . ALA A 1 85 ? -7.460 -5.054 8.358 1.00 88.81 85 ALA A N 1
ATOM 666 C CA . ALA A 1 85 ? -8.832 -5.080 7.861 1.00 88.81 85 ALA A CA 1
ATOM 667 C C . ALA A 1 85 ? -9.706 -6.090 8.621 1.00 88.81 85 ALA A C 1
ATOM 669 O O . ALA A 1 85 ? -10.784 -5.743 9.104 1.00 88.81 85 ALA A O 1
ATOM 670 N N . VAL A 1 86 ? -9.224 -7.320 8.807 1.00 87.88 86 VAL A N 1
ATOM 671 C CA . VAL A 1 86 ? -9.955 -8.382 9.514 1.00 87.88 86 VAL A CA 1
ATOM 672 C C . VAL A 1 86 ? -10.157 -8.021 10.987 1.00 87.88 86 VAL A C 1
ATOM 674 O O . VAL A 1 86 ? -11.266 -8.117 11.526 1.00 87.88 86 VAL A O 1
ATOM 677 N N . THR A 1 87 ? -9.107 -7.537 11.651 1.00 85.44 87 THR A N 1
ATOM 678 C CA . THR A 1 87 ? -9.173 -7.177 13.073 1.00 85.44 87 THR A CA 1
ATOM 679 C C . THR A 1 87 ? -10.059 -5.959 13.332 1.00 85.44 87 THR A C 1
ATOM 681 O O . THR A 1 87 ? -10.702 -5.920 14.382 1.00 85.44 87 THR A O 1
ATOM 684 N N . ALA A 1 88 ? -10.195 -5.015 12.392 1.00 84.75 88 ALA A N 1
ATOM 685 C CA . ALA A 1 88 ? -11.134 -3.888 12.500 1.00 84.75 88 ALA A CA 1
ATOM 686 C C . ALA A 1 88 ? -12.591 -4.355 12.677 1.00 84.75 88 ALA A C 1
ATOM 688 O O . ALA A 1 88 ? -13.372 -3.780 13.450 1.00 84.75 88 ALA A O 1
ATOM 689 N N . TRP A 1 89 ? -12.954 -5.420 11.962 1.00 81.62 89 TRP A N 1
ATOM 690 C CA . TRP A 1 89 ? -14.299 -5.984 11.953 1.00 81.62 89 TRP A CA 1
ATOM 691 C C . TRP A 1 89 ? -14.558 -6.898 13.148 1.00 81.62 89 TRP A C 1
ATOM 693 O O . TRP A 1 89 ? -15.583 -6.746 13.820 1.00 81.62 89 TRP A O 1
ATOM 703 N N . LEU A 1 90 ? -13.609 -7.785 13.458 1.00 81.25 90 LEU A N 1
ATOM 704 C CA . LEU A 1 90 ? -13.729 -8.743 14.562 1.00 81.25 90 LEU A CA 1
ATOM 705 C C . LEU A 1 90 ? -13.617 -8.082 15.942 1.00 81.25 90 LEU A C 1
ATOM 707 O O . LEU A 1 90 ? -14.211 -8.550 16.918 1.00 81.25 90 LEU A O 1
ATOM 711 N N . SER A 1 91 ? -12.891 -6.969 16.049 1.00 73.94 91 SER A N 1
ATOM 712 C CA . SER A 1 91 ? -12.648 -6.335 17.341 1.00 73.94 91 SER A CA 1
ATOM 713 C C . SER A 1 91 ? -13.914 -5.695 17.914 1.00 73.94 91 SER A C 1
ATOM 715 O O . SER A 1 91 ? -14.504 -4.751 17.372 1.00 73.94 91 SER A O 1
ATOM 717 N N . ARG A 1 92 ? -14.303 -6.159 19.108 1.00 67.06 92 ARG A N 1
ATOM 718 C CA . ARG A 1 92 ? -15.319 -5.491 19.938 1.00 67.06 92 ARG A CA 1
ATOM 719 C C . ARG A 1 92 ? -14.812 -4.154 20.490 1.00 67.06 92 ARG A C 1
ATOM 721 O O . ARG A 1 92 ? -15.621 -3.255 20.713 1.00 67.06 92 ARG A O 1
ATOM 728 N N . SER A 1 93 ? -13.495 -4.023 20.665 1.00 68.00 93 SER A N 1
ATOM 729 C CA . SER A 1 93 ? -12.792 -2.847 21.185 1.00 68.00 93 SER A CA 1
ATOM 730 C C . SER A 1 93 ? -11.722 -2.399 20.191 1.00 68.00 93 SER A C 1
ATOM 732 O O . SER A 1 93 ? -10.804 -3.155 19.900 1.00 68.00 93 SER A O 1
ATOM 734 N N . LEU A 1 94 ? -11.816 -1.166 19.689 1.00 71.12 94 LEU A N 1
ATOM 735 C CA . LEU A 1 94 ? -10.852 -0.614 18.726 1.00 71.12 94 LEU A CA 1
ATOM 736 C C . LEU A 1 94 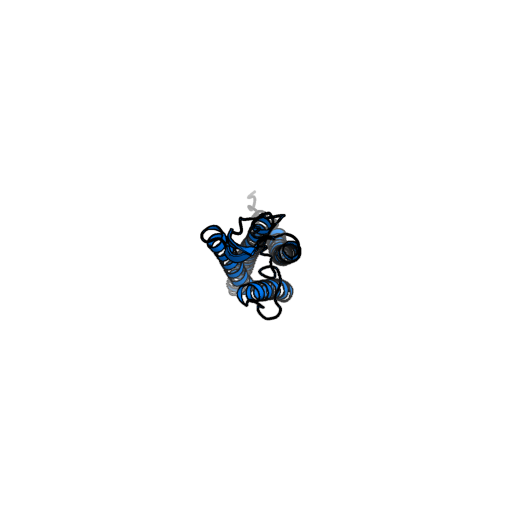? -9.605 -0.023 19.404 1.00 71.12 94 LEU A C 1
ATOM 738 O O . LEU A 1 94 ? -8.750 0.545 18.735 1.00 71.12 94 LEU A O 1
ATOM 742 N N . THR A 1 95 ? -9.480 -0.148 20.724 1.00 73.25 95 THR A N 1
ATOM 743 C CA . THR A 1 95 ? -8.467 0.577 21.508 1.00 73.25 95 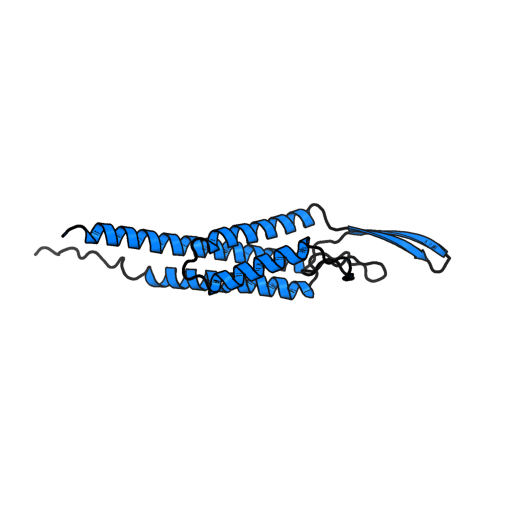THR A CA 1
ATOM 744 C C . THR A 1 95 ? -7.028 0.178 21.158 1.00 73.25 95 THR A C 1
ATOM 746 O O . THR A 1 95 ? -6.163 1.045 21.131 1.00 73.25 95 THR A O 1
ATOM 749 N N . LEU A 1 96 ? -6.782 -1.105 20.858 1.00 79.50 96 LEU A N 1
ATOM 750 C CA . LEU A 1 96 ? -5.477 -1.621 20.403 1.00 79.50 96 LEU A CA 1
ATOM 751 C C . LEU A 1 96 ? -5.344 -1.614 18.875 1.00 79.50 96 LEU A C 1
ATOM 753 O O . LEU A 1 96 ? -4.259 -1.404 18.346 1.00 79.50 96 LEU A O 1
ATOM 757 N N . TRP A 1 97 ? -6.463 -1.790 18.172 1.00 88.19 97 TRP A N 1
ATOM 758 C CA . TRP A 1 97 ? -6.505 -1.769 16.712 1.00 88.19 97 TRP A CA 1
ATOM 759 C C . TRP A 1 97 ? -6.117 -0.404 16.138 1.00 88.19 97 TRP A C 1
ATOM 761 O O . TRP A 1 97 ? -5.353 -0.306 15.188 1.00 88.19 97 TRP A O 1
ATOM 771 N N . SER A 1 98 ? -6.634 0.660 16.746 1.00 85.75 98 SER A N 1
ATOM 772 C CA . SER A 1 98 ? -6.478 2.021 16.246 1.00 85.75 98 SER A CA 1
ATOM 773 C C . SER A 1 98 ? -5.019 2.501 16.188 1.00 85.75 98 SER A C 1
ATOM 775 O O . SER A 1 98 ? -4.618 2.975 15.129 1.00 85.75 98 SER A O 1
ATOM 777 N N . PRO A 1 99 ? -4.195 2.375 17.253 1.00 86.88 99 PRO A N 1
ATOM 778 C CA . PRO A 1 99 ? -2.781 2.733 17.156 1.00 86.88 99 PR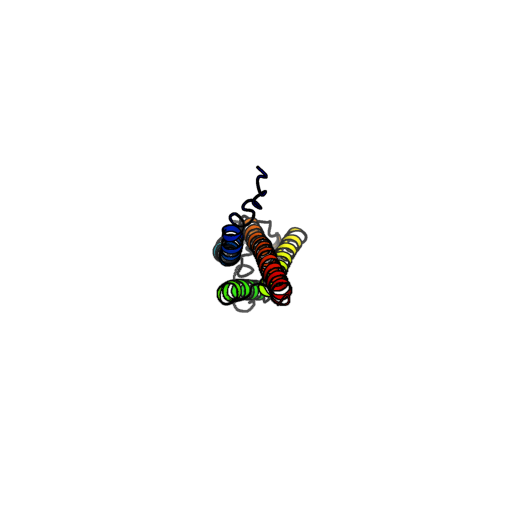O A CA 1
ATOM 779 C C . PRO A 1 99 ? -2.020 1.819 16.188 1.00 86.88 99 PRO A C 1
ATOM 781 O O . PRO A 1 99 ? -1.179 2.316 15.449 1.00 86.88 99 PRO A O 1
ATOM 784 N N . ALA A 1 100 ? -2.347 0.522 16.125 1.00 89.00 100 ALA A N 1
ATOM 785 C CA . ALA A 1 100 ? -1.729 -0.395 15.167 1.00 89.00 100 ALA A CA 1
ATOM 786 C C . ALA A 1 100 ? -2.007 0.021 13.712 1.00 89.00 100 ALA A C 1
ATOM 788 O O . ALA A 1 100 ? -1.080 0.090 12.914 1.00 89.00 100 ALA A O 1
ATOM 789 N N . ALA A 1 101 ? -3.251 0.383 13.380 1.00 91.25 101 ALA A N 1
ATOM 790 C CA . ALA A 1 101 ? -3.621 0.862 12.049 1.00 91.25 101 ALA A CA 1
ATOM 791 C C . ALA A 1 101 ? -2.888 2.159 11.665 1.00 91.25 101 ALA A C 1
ATOM 793 O O . ALA A 1 101 ? -2.422 2.281 10.535 1.00 91.25 101 ALA A O 1
ATOM 794 N N . VAL A 1 102 ? -2.731 3.102 12.607 1.00 92.75 102 VAL A N 1
ATOM 795 C CA . VAL A 1 102 ? -1.933 4.320 12.374 1.00 92.75 102 VAL A CA 1
ATOM 796 C C . VAL A 1 102 ? -0.474 3.971 12.097 1.00 92.75 102 VAL A C 1
ATOM 798 O O . VAL A 1 102 ? 0.091 4.487 11.138 1.00 92.75 102 VAL A O 1
ATOM 801 N N . ILE A 1 103 ? 0.127 3.090 12.902 1.00 94.38 103 ILE A N 1
ATOM 802 C CA . ILE A 1 103 ? 1.523 2.668 12.724 1.00 94.38 103 ILE A CA 1
ATOM 803 C C . ILE A 1 103 ? 1.707 2.004 11.358 1.00 94.38 103 ILE A C 1
ATOM 805 O O . ILE A 1 103 ? 2.605 2.396 10.624 1.00 94.38 103 ILE A O 1
ATOM 809 N N . VAL A 1 104 ? 0.837 1.062 10.983 1.00 94.44 104 VAL A N 1
ATOM 810 C CA . VAL A 1 104 ? 0.902 0.395 9.673 1.00 94.44 104 VAL A CA 1
ATOM 811 C C . VAL A 1 104 ? 0.767 1.413 8.543 1.00 94.44 104 VAL A C 1
ATOM 813 O O . VAL A 1 104 ? 1.602 1.432 7.647 1.00 94.44 104 VAL A O 1
ATOM 816 N N . GLY A 1 105 ? -0.220 2.311 8.601 1.00 94.50 105 GLY A N 1
ATOM 817 C CA . GLY A 1 105 ? -0.388 3.347 7.579 1.00 94.50 105 GLY A CA 1
ATOM 818 C C . GLY A 1 105 ? 0.821 4.283 7.458 1.00 94.50 105 GLY A C 1
ATOM 819 O O . GLY A 1 105 ? 1.215 4.628 6.347 1.00 94.50 105 GLY A O 1
ATOM 820 N N . LEU A 1 106 ? 1.454 4.653 8.577 1.00 96.81 106 LEU A N 1
ATOM 821 C CA . LEU A 1 106 ? 2.684 5.452 8.575 1.00 96.81 106 LEU A CA 1
ATOM 822 C C . LEU A 1 106 ? 3.867 4.686 7.984 1.00 96.81 106 LEU A C 1
ATOM 824 O O . LEU A 1 106 ? 4.576 5.243 7.155 1.00 96.81 106 LEU A O 1
ATOM 828 N N . VAL A 1 107 ? 4.065 3.424 8.368 1.00 96.12 107 VAL A N 1
ATOM 829 C CA . VAL A 1 107 ? 5.136 2.576 7.822 1.00 96.12 107 VAL A CA 1
ATOM 830 C C . VAL A 1 107 ? 4.989 2.443 6.308 1.00 96.12 107 VAL A C 1
ATOM 832 O O . VAL A 1 107 ? 5.962 2.635 5.588 1.00 96.12 107 VAL A O 1
ATOM 835 N N . LEU A 1 108 ? 3.772 2.201 5.813 1.00 94.81 108 LEU A N 1
ATOM 836 C CA . LEU A 1 108 ? 3.503 2.128 4.376 1.00 94.81 108 LEU A CA 1
ATOM 837 C C . LEU A 1 108 ? 3.777 3.457 3.666 1.00 94.81 108 LEU A C 1
ATOM 839 O O . LEU A 1 108 ? 4.285 3.454 2.550 1.00 94.81 108 LEU A O 1
ATOM 843 N N . LEU A 1 109 ? 3.435 4.591 4.280 1.00 95.50 109 LEU A N 1
ATOM 844 C CA . LEU A 1 109 ? 3.707 5.905 3.698 1.00 95.50 109 LEU A CA 1
ATOM 845 C C . LEU A 1 109 ? 5.209 6.216 3.670 1.00 95.50 109 LEU A C 1
ATOM 847 O O . LEU A 1 109 ? 5.705 6.718 2.668 1.00 95.50 109 LEU A O 1
ATOM 851 N N . VAL A 1 110 ? 5.933 5.895 4.744 1.00 96.38 110 VAL A N 1
ATOM 852 C CA . VAL A 1 110 ? 7.392 6.056 4.817 1.00 96.38 110 VAL A CA 1
ATOM 853 C C . VAL A 1 110 ? 8.083 5.164 3.792 1.00 96.38 110 VAL A C 1
ATOM 855 O O . VAL A 1 110 ? 8.983 5.643 3.114 1.00 96.38 110 VAL A O 1
ATOM 858 N N . ALA A 1 111 ? 7.642 3.914 3.630 1.00 92.56 111 ALA A N 1
ATOM 859 C CA . ALA A 1 111 ? 8.168 3.011 2.608 1.00 92.56 111 ALA A CA 1
ATOM 860 C C . ALA A 1 111 ? 7.989 3.592 1.197 1.00 92.56 111 ALA A C 1
ATOM 862 O O . ALA A 1 111 ? 8.949 3.641 0.436 1.00 92.56 111 ALA A O 1
ATOM 863 N N . LEU A 1 112 ? 6.801 4.123 0.880 1.00 93.88 112 LEU A N 1
ATOM 864 C CA . LEU A 1 112 ? 6.563 4.793 -0.400 1.00 93.88 112 LEU A CA 1
ATOM 865 C C . LEU A 1 112 ? 7.492 5.999 -0.596 1.00 93.88 112 LEU A C 1
ATOM 867 O O . LEU A 1 112 ? 8.086 6.147 -1.657 1.00 93.88 112 LEU A O 1
ATOM 871 N N . VAL A 1 113 ? 7.635 6.858 0.418 1.00 95.50 113 VAL A N 1
ATOM 872 C CA . VAL A 1 113 ? 8.529 8.025 0.340 1.00 95.50 113 VAL A CA 1
ATOM 873 C C . VAL A 1 113 ? 9.981 7.590 0.156 1.00 95.50 113 VAL A C 1
ATOM 875 O O . VAL A 1 113 ? 10.677 8.180 -0.662 1.00 95.50 113 VAL A O 1
ATOM 878 N N . ALA A 1 114 ? 10.431 6.552 0.863 1.00 93.81 114 ALA A N 1
ATOM 879 C CA . ALA A 1 114 ? 11.773 6.005 0.704 1.00 93.81 114 ALA A CA 1
ATOM 880 C C . ALA A 1 114 ? 12.010 5.529 -0.736 1.00 93.81 114 ALA A C 1
ATOM 882 O O . ALA A 1 114 ? 13.005 5.923 -1.328 1.00 93.81 114 ALA A O 1
ATOM 883 N N . MET A 1 115 ? 11.056 4.801 -1.327 1.00 91.00 115 MET A N 1
ATOM 884 C CA . MET A 1 115 ? 11.135 4.371 -2.729 1.00 91.00 115 MET A CA 1
ATOM 885 C C . MET A 1 115 ? 11.015 5.526 -3.732 1.00 91.00 115 MET A C 1
ATOM 887 O O . MET A 1 115 ? 11.421 5.386 -4.871 1.00 91.00 115 MET A O 1
ATOM 891 N N . ILE A 1 116 ? 10.433 6.671 -3.370 1.00 93.56 116 ILE A N 1
ATOM 892 C CA . ILE A 1 116 ? 10.436 7.855 -4.248 1.00 93.56 116 ILE A CA 1
ATOM 893 C C . ILE A 1 116 ? 11.792 8.569 -4.185 1.00 93.56 116 ILE A C 1
ATOM 895 O O . ILE A 1 116 ? 12.259 9.094 -5.193 1.00 93.56 116 ILE A O 1
ATOM 899 N N . MET A 1 117 ? 12.401 8.620 -2.998 1.00 93.62 117 MET A N 1
ATOM 900 C CA . MET A 1 117 ? 13.696 9.268 -2.779 1.00 93.62 117 MET A CA 1
ATOM 901 C C . MET A 1 117 ? 14.860 8.443 -3.331 1.00 93.62 117 MET A C 1
ATOM 903 O O . MET A 1 117 ? 15.826 9.024 -3.819 1.00 93.62 117 MET A O 1
ATOM 907 N N . ASP A 1 118 ? 14.755 7.119 -3.249 1.00 91.06 118 ASP A N 1
ATOM 908 C CA . ASP A 1 118 ? 15.700 6.153 -3.800 1.00 91.06 118 ASP A CA 1
ATOM 909 C C . ASP A 1 118 ? 14.923 5.168 -4.697 1.00 91.06 118 ASP A C 1
ATOM 911 O O . ASP A 1 118 ? 14.430 4.142 -4.215 1.00 91.06 118 ASP A O 1
ATOM 915 N N . PRO A 1 119 ? 14.679 5.543 -5.970 1.00 88.50 119 PRO A N 1
ATOM 916 C CA . PRO A 1 119 ? 13.818 4.789 -6.870 1.00 88.50 119 PRO A CA 1
ATOM 917 C C . PRO A 1 119 ? 14.381 3.408 -7.192 1.00 88.50 119 PRO A C 1
ATOM 919 O O . PRO A 1 119 ? 15.591 3.269 -7.381 1.00 88.50 119 PRO A O 1
ATOM 922 N N . PRO A 1 120 ? 13.511 2.388 -7.317 1.00 87.69 120 PRO A N 1
ATOM 923 C CA . PRO A 1 120 ? 13.951 1.066 -7.723 1.00 87.69 120 PRO A CA 1
ATOM 924 C C . PRO A 1 120 ? 14.553 1.152 -9.127 1.00 87.69 120 PRO A C 1
ATOM 926 O O . PRO A 1 120 ? 14.016 1.823 -10.014 1.00 87.69 120 PRO A O 1
ATOM 929 N N . PHE A 1 121 ? 15.676 0.476 -9.325 1.00 86.50 121 PHE A N 1
ATOM 930 C CA . PHE A 1 121 ? 16.347 0.403 -10.611 1.00 86.50 121 PHE A CA 1
ATOM 931 C C . PHE A 1 121 ? 16.906 -0.997 -10.827 1.00 86.50 121 PHE A C 1
ATOM 933 O O . PHE A 1 121 ? 17.247 -1.697 -9.874 1.00 86.50 121 PHE A O 1
ATOM 940 N N . PHE A 1 122 ? 17.050 -1.388 -12.088 1.00 84.88 122 PHE A N 1
ATOM 941 C CA . PHE A 1 122 ? 17.798 -2.587 -12.441 1.00 84.88 122 PHE A CA 1
ATOM 942 C C . PHE A 1 122 ? 18.761 -2.294 -13.584 1.00 84.88 122 PHE A C 1
ATOM 944 O O . PHE A 1 122 ? 18.515 -1.435 -14.435 1.00 84.88 122 PHE A O 1
ATOM 951 N N . MET A 1 123 ? 19.882 -3.005 -13.576 1.00 87.25 123 MET A N 1
ATOM 952 C CA . MET A 1 123 ? 20.834 -2.998 -14.677 1.00 87.25 123 MET A CA 1
ATOM 953 C C . MET A 1 123 ? 20.553 -4.195 -15.569 1.00 87.25 123 MET A C 1
ATOM 955 O O . MET A 1 123 ? 20.217 -5.277 -15.083 1.00 87.25 123 MET A O 1
ATOM 959 N N . TRP A 1 124 ? 20.701 -4.003 -16.869 1.00 87.31 124 TRP A N 1
ATOM 960 C CA . TRP A 1 124 ? 20.551 -5.070 -17.837 1.00 87.31 124 TRP A CA 1
ATOM 961 C C . TRP A 1 124 ? 21.631 -4.976 -18.894 1.00 87.31 124 TRP A C 1
ATOM 963 O O . TRP A 1 124 ? 22.017 -3.885 -19.309 1.00 87.31 124 TRP A O 1
ATOM 973 N N . ASP A 1 125 ? 22.046 -6.145 -19.356 1.00 87.69 125 ASP A N 1
ATOM 974 C CA . ASP A 1 125 ? 22.959 -6.312 -20.471 1.00 87.69 125 ASP A CA 1
ATOM 975 C C . ASP A 1 125 ? 22.293 -7.224 -21.505 1.00 87.69 125 ASP A C 1
ATOM 977 O O . ASP A 1 125 ? 21.552 -8.152 -21.172 1.00 87.69 125 ASP A O 1
ATOM 981 N N . GLY A 1 126 ? 22.535 -6.945 -22.778 1.00 85.31 126 GLY A N 1
ATOM 982 C CA . GLY A 1 126 ? 21.998 -7.679 -23.911 1.00 85.31 126 GLY A CA 1
ATOM 983 C C . GLY A 1 126 ? 22.908 -7.563 -25.128 1.00 85.31 126 GLY A C 1
ATOM 984 O O . GLY A 1 126 ? 23.958 -6.921 -25.094 1.00 85.31 126 GLY A O 1
ATOM 985 N N . GLN A 1 127 ? 22.506 -8.192 -26.225 1.00 89.25 127 GLN A N 1
ATOM 986 C CA . GLN A 1 127 ? 23.243 -8.147 -27.481 1.00 89.25 127 GLN A CA 1
ATOM 987 C C . GLN A 1 127 ? 22.290 -7.707 -28.596 1.00 89.25 127 GLN A C 1
ATOM 989 O O . GLN A 1 127 ? 21.166 -8.205 -28.669 1.00 89.25 127 GLN A O 1
ATOM 994 N N . ASP A 1 128 ? 22.706 -6.744 -29.420 1.00 84.81 128 ASP A N 1
ATOM 995 C CA . ASP A 1 128 ? 21.925 -6.316 -30.583 1.00 84.81 128 ASP A CA 1
ATOM 996 C C . ASP A 1 128 ? 21.950 -7.374 -31.705 1.00 84.81 128 ASP A C 1
ATOM 998 O O . ASP A 1 128 ? 22.699 -8.354 -31.659 1.00 84.81 128 ASP A O 1
ATOM 1002 N N . GLU A 1 129 ? 21.131 -7.180 -32.744 1.00 87.44 129 GLU A N 1
ATOM 1003 C CA . GLU A 1 129 ? 21.061 -8.091 -33.900 1.00 87.44 129 GLU A CA 1
ATOM 1004 C C . GLU A 1 129 ? 22.399 -8.210 -34.658 1.00 87.44 129 GLU A C 1
ATOM 1006 O O . GLU A 1 129 ? 22.609 -9.152 -35.421 1.00 87.44 129 GLU A O 1
ATOM 1011 N N . GLN A 1 130 ? 23.317 -7.261 -34.458 1.00 90.44 130 GLN A N 1
ATOM 1012 C CA . GLN A 1 130 ? 24.650 -7.219 -35.052 1.00 90.44 130 GLN A CA 1
ATOM 1013 C C . GLN A 1 130 ? 25.726 -7.810 -34.128 1.00 90.44 130 GLN A C 1
ATOM 1015 O O . GLN A 1 130 ? 26.914 -7.760 -34.459 1.00 90.44 130 GLN A O 1
ATOM 1020 N N . GLY A 1 131 ? 25.339 -8.379 -32.986 1.00 86.44 131 GLY A N 1
ATOM 1021 C CA . GLY A 1 131 ? 26.254 -9.005 -32.047 1.00 86.44 131 GLY A CA 1
ATOM 1022 C C . GLY A 1 131 ? 27.014 -8.023 -31.147 1.00 86.44 131 GLY A C 1
ATOM 1023 O O . GLY A 1 131 ? 27.981 -8.431 -30.498 1.00 86.44 131 GLY A O 1
ATOM 1024 N N . ARG A 1 132 ? 26.633 -6.744 -31.083 1.00 88.88 132 ARG A N 1
ATOM 1025 C CA . ARG A 1 132 ? 27.249 -5.764 -30.178 1.00 88.88 132 ARG A CA 1
ATOM 1026 C C . ARG A 1 132 ? 26.600 -5.851 -28.808 1.00 88.88 132 ARG A C 1
ATOM 1028 O O . ARG A 1 132 ? 25.379 -5.903 -28.692 1.00 88.88 132 ARG A O 1
ATOM 1035 N N . TRP A 1 133 ? 27.430 -5.818 -27.774 1.00 86.62 133 TRP A N 1
ATOM 1036 C CA . TRP A 1 133 ? 26.959 -5.696 -26.403 1.00 86.62 133 TRP A CA 1
ATOM 1037 C C . TRP A 1 133 ? 26.311 -4.331 -26.197 1.00 86.62 133 TRP A C 1
ATOM 1039 O O . TRP A 1 133 ? 26.924 -3.293 -26.457 1.00 86.62 133 TRP A O 1
ATOM 1049 N N . ILE A 1 134 ? 25.070 -4.359 -25.734 1.00 88.06 134 ILE A N 1
ATOM 1050 C CA . ILE A 1 134 ? 24.307 -3.200 -25.294 1.00 88.06 134 ILE A CA 1
ATOM 1051 C C . ILE A 1 134 ? 23.959 -3.405 -23.826 1.00 88.06 134 ILE A C 1
ATOM 1053 O O . ILE A 1 134 ? 23.766 -4.529 -23.377 1.00 88.06 134 ILE A O 1
ATOM 1057 N N . GLY A 1 135 ? 23.887 -2.320 -23.076 1.00 85.88 135 GLY A N 1
ATOM 1058 C CA . GLY A 1 135 ? 23.532 -2.379 -21.670 1.00 85.88 135 GLY A CA 1
ATOM 1059 C C . GLY A 1 135 ? 22.950 -1.058 -21.223 1.00 85.88 135 GLY A C 1
ATOM 1060 O O . GLY A 1 135 ? 23.096 -0.030 -21.896 1.00 85.88 135 GLY A O 1
ATOM 1061 N N . GLY A 1 136 ? 22.255 -1.096 -20.100 1.00 87.44 136 GLY A N 1
ATOM 1062 C CA . GLY A 1 136 ? 21.541 0.055 -19.591 1.00 87.44 136 GLY A CA 1
ATOM 1063 C C . GLY A 1 136 ? 21.119 -0.112 -18.146 1.00 87.44 136 GLY A C 1
ATOM 1064 O O . GLY A 1 136 ? 21.201 -1.184 -17.549 1.00 87.44 136 GLY A O 1
ATOM 1065 N N . MET A 1 137 ? 20.655 0.998 -17.591 1.00 88.56 137 MET A N 1
ATOM 1066 C CA . MET A 1 137 ? 20.032 1.051 -16.282 1.00 88.56 137 MET A CA 1
ATOM 1067 C C . MET A 1 137 ? 18.634 1.624 -16.461 1.00 88.56 137 MET A C 1
ATOM 1069 O O . MET A 1 137 ? 18.473 2.715 -17.007 1.00 88.56 137 MET A O 1
ATOM 1073 N N . GLU A 1 138 ? 17.638 0.879 -16.008 1.00 88.62 138 GLU A N 1
ATOM 1074 C CA . GLU A 1 138 ? 16.237 1.284 -16.030 1.00 88.62 138 GLU A CA 1
ATOM 1075 C C . GLU A 1 138 ? 15.848 1.733 -14.627 1.00 88.62 138 GLU A C 1
ATOM 1077 O O . GLU A 1 138 ? 16.040 0.993 -13.663 1.00 88.62 138 GLU A O 1
ATOM 1082 N N . ILE A 1 139 ? 15.307 2.944 -14.518 1.00 89.00 139 ILE A N 1
ATOM 1083 C CA . ILE A 1 139 ? 14.872 3.539 -13.252 1.00 89.00 139 ILE A CA 1
ATOM 1084 C C . ILE A 1 139 ? 13.349 3.593 -13.257 1.00 89.00 139 ILE A C 1
ATOM 1086 O O . ILE A 1 139 ? 12.741 4.097 -14.200 1.00 89.00 139 ILE A O 1
ATOM 1090 N N . GLY A 1 140 ? 12.725 3.083 -12.201 1.00 89.81 140 GLY A N 1
ATOM 1091 C CA . GLY A 1 140 ? 11.284 3.145 -12.013 1.00 89.81 140 GLY A CA 1
ATOM 1092 C C . GLY A 1 140 ? 10.875 4.518 -11.501 1.00 89.81 140 GLY A C 1
ATOM 1093 O O . GLY A 1 140 ? 11.234 4.903 -10.390 1.00 89.81 140 GLY A O 1
ATOM 1094 N N . TYR A 1 141 ? 10.081 5.250 -12.278 1.00 91.56 141 TYR A N 1
ATOM 1095 C CA . TYR A 1 141 ? 9.500 6.519 -11.845 1.00 91.56 141 TYR A CA 1
ATOM 1096 C C . TYR A 1 141 ? 8.115 6.298 -11.230 1.00 91.56 141 TYR A C 1
ATOM 1098 O O . TYR A 1 141 ? 7.426 5.347 -11.607 1.00 91.56 141 TYR A O 1
ATOM 1106 N N . PRO A 1 142 ? 7.680 7.151 -10.283 1.00 93.00 142 PRO A N 1
ATOM 1107 C CA . PRO A 1 142 ? 6.369 7.016 -9.661 1.00 93.00 142 PRO A CA 1
ATOM 1108 C C . PRO A 1 142 ? 5.255 7.095 -10.711 1.00 93.00 142 PRO A C 1
ATOM 1110 O O . PRO A 1 142 ? 5.119 8.077 -11.440 1.00 93.00 142 PRO A O 1
ATOM 1113 N N . ALA A 1 143 ? 4.440 6.049 -10.747 1.00 93.69 143 ALA A N 1
ATOM 1114 C CA . ALA A 1 143 ? 3.317 5.862 -11.655 1.00 93.69 143 ALA A CA 1
ATOM 1115 C C . ALA A 1 143 ? 1.979 6.012 -10.888 1.00 93.69 143 ALA A C 1
ATOM 1117 O O . ALA A 1 143 ? 1.983 6.237 -9.671 1.00 93.69 143 ALA A O 1
ATOM 1118 N N . PRO A 1 144 ? 0.799 5.920 -11.539 1.00 94.12 144 PRO A N 1
ATOM 1119 C CA . PRO A 1 144 ? -0.487 6.157 -10.872 1.00 94.12 144 PRO A CA 1
ATOM 1120 C C . PRO A 1 144 ? -0.744 5.283 -9.631 1.00 94.12 144 PRO A C 1
ATOM 1122 O O . PRO A 1 144 ? -1.477 5.697 -8.729 1.00 94.12 144 PRO A O 1
ATOM 1125 N N . GLY A 1 145 ? -0.116 4.107 -9.533 1.00 93.62 145 GLY A N 1
ATOM 1126 C CA . GLY A 1 145 ? -0.182 3.247 -8.352 1.00 93.62 145 GLY A CA 1
ATOM 1127 C C . GLY A 1 145 ? 0.420 3.893 -7.103 1.00 93.62 145 GLY A C 1
ATOM 1128 O O . GLY A 1 145 ? -0.094 3.677 -6.010 1.00 93.62 145 GLY A O 1
ATOM 1129 N N . ALA A 1 146 ? 1.413 4.780 -7.228 1.00 94.19 146 ALA A N 1
ATOM 1130 C CA . ALA A 1 146 ? 1.963 5.519 -6.088 1.00 94.19 146 ALA A CA 1
ATOM 1131 C C . ALA A 1 146 ? 0.896 6.385 -5.391 1.00 94.19 146 ALA A C 1
ATOM 1133 O O . ALA A 1 146 ? 0.849 6.467 -4.161 1.00 94.19 146 ALA A O 1
ATOM 1134 N N . ALA A 1 147 ? -0.028 6.974 -6.159 1.00 95.81 147 ALA A N 1
ATOM 1135 C CA . ALA A 1 147 ? -1.146 7.730 -5.599 1.00 95.81 147 ALA A CA 1
ATOM 1136 C C . ALA A 1 147 ? -2.152 6.821 -4.868 1.00 95.81 147 ALA A C 1
ATOM 1138 O O . ALA A 1 147 ? 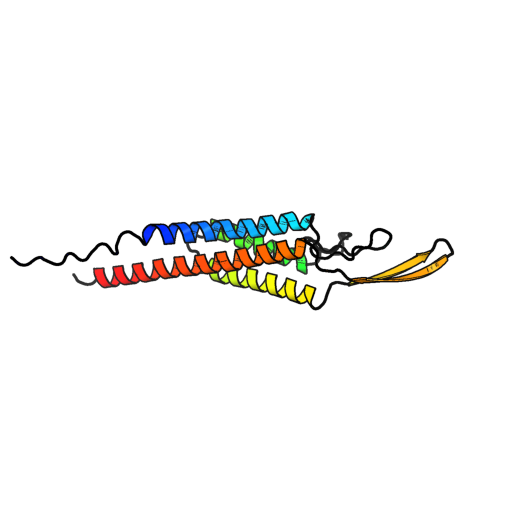-2.655 7.188 -3.804 1.00 95.81 147 ALA A O 1
ATOM 1139 N N . LEU A 1 148 ? -2.418 5.619 -5.395 1.00 95.12 148 LEU A N 1
ATOM 1140 C CA . LEU A 1 148 ? -3.272 4.619 -4.740 1.00 95.12 148 LEU A CA 1
ATOM 1141 C C . LEU A 1 148 ? -2.652 4.101 -3.442 1.00 95.12 148 LEU A C 1
ATOM 1143 O O . LEU A 1 148 ? -3.361 3.945 -2.445 1.00 95.12 148 LEU A O 1
ATOM 1147 N N . TRP A 1 149 ? -1.334 3.897 -3.425 1.00 96.12 149 TRP A N 1
ATOM 1148 C CA . TRP A 1 149 ? -0.596 3.550 -2.218 1.00 96.12 149 TRP A CA 1
ATOM 1149 C C . TRP A 1 149 ? -0.769 4.640 -1.162 1.00 96.12 149 TRP A C 1
ATOM 1151 O O . TRP A 1 149 ? -1.206 4.352 -0.045 1.00 96.12 149 TRP A O 1
ATOM 1161 N N . ALA A 1 150 ? -0.497 5.900 -1.514 1.00 96.31 150 ALA A N 1
ATOM 1162 C CA . ALA A 1 150 ? -0.651 7.031 -0.603 1.00 96.31 150 ALA A CA 1
ATOM 1163 C C . ALA A 1 150 ? -2.087 7.143 -0.059 1.00 96.31 150 ALA A C 1
ATOM 1165 O O . ALA A 1 150 ? -2.280 7.337 1.144 1.00 96.31 150 ALA A O 1
ATOM 1166 N N . LEU A 1 151 ? -3.095 6.952 -0.919 1.00 96.31 151 LEU A N 1
ATOM 1167 C CA . LEU A 1 151 ? -4.506 6.939 -0.530 1.00 96.31 151 LEU A CA 1
ATOM 1168 C C . LEU A 1 151 ? -4.814 5.812 0.465 1.00 96.31 151 LEU A C 1
ATOM 1170 O O . LEU A 1 151 ? -5.464 6.048 1.485 1.00 96.31 151 LEU A O 1
ATOM 1174 N N . GLY A 1 152 ? -4.331 4.597 0.199 1.00 93.62 152 GLY A N 1
ATOM 1175 C CA . GLY A 1 152 ? -4.500 3.450 1.087 1.00 93.62 152 GLY A CA 1
ATOM 1176 C C . GLY A 1 152 ? -3.847 3.667 2.456 1.00 93.62 152 GLY A C 1
ATOM 1177 O O . GLY A 1 152 ? -4.471 3.387 3.484 1.00 93.62 152 GLY A O 1
ATOM 1178 N N . SER A 1 153 ? -2.635 4.223 2.486 1.00 94.38 153 SER A N 1
ATOM 1179 C CA . SER A 1 153 ? -1.935 4.589 3.723 1.00 94.38 153 SER A CA 1
ATOM 1180 C C . SER A 1 153 ? -2.699 5.653 4.512 1.00 94.38 153 SER A C 1
ATOM 1182 O O . SER A 1 153 ? -2.932 5.494 5.714 1.00 94.38 153 SER A O 1
ATOM 1184 N N . ALA A 1 154 ? -3.159 6.711 3.838 1.00 94.62 154 ALA A N 1
ATOM 1185 C CA . ALA A 1 154 ? -3.950 7.770 4.456 1.00 94.62 154 ALA A CA 1
ATOM 1186 C C . ALA A 1 154 ? -5.262 7.230 5.043 1.00 94.62 154 ALA A C 1
ATOM 1188 O O . ALA A 1 154 ? -5.640 7.606 6.155 1.00 94.62 154 ALA A O 1
ATOM 1189 N N . ALA A 1 155 ? -5.926 6.302 4.348 1.00 93.75 155 ALA A N 1
ATOM 1190 C CA . ALA A 1 155 ? -7.147 5.674 4.835 1.00 93.75 155 ALA A CA 1
ATOM 1191 C C . ALA A 1 155 ? -6.928 4.922 6.162 1.00 93.75 155 ALA A C 1
ATOM 1193 O O . ALA A 1 155 ? -7.723 5.089 7.091 1.00 93.75 155 ALA A O 1
ATOM 1194 N N . LEU A 1 156 ? -5.828 4.167 6.305 1.00 91.69 156 LEU A N 1
ATOM 1195 C CA . LEU A 1 156 ? -5.484 3.502 7.571 1.00 91.69 156 LEU A CA 1
ATOM 1196 C C . LEU A 1 156 ? -5.208 4.500 8.698 1.00 91.69 156 LEU A C 1
ATOM 1198 O O . LEU A 1 156 ? -5.731 4.331 9.802 1.00 91.69 156 LEU A O 1
ATOM 1202 N N . ILE A 1 157 ? -4.433 5.552 8.421 1.00 92.62 157 ILE A N 1
ATOM 1203 C CA . ILE A 1 157 ? -4.096 6.583 9.412 1.00 92.62 157 ILE A CA 1
ATOM 1204 C C . ILE A 1 157 ? -5.370 7.264 9.912 1.00 92.62 157 ILE A C 1
ATOM 1206 O O . ILE A 1 157 ? -5.628 7.315 11.116 1.00 92.62 157 ILE A O 1
ATOM 1210 N N . VAL A 1 158 ? -6.208 7.739 8.991 1.00 91.81 158 VAL A N 1
ATOM 1211 C CA . VAL A 1 158 ? -7.471 8.407 9.315 1.00 91.81 158 VAL A CA 1
ATOM 1212 C C . VAL A 1 158 ? -8.401 7.454 10.073 1.00 91.81 158 VAL A C 1
ATOM 1214 O O . VAL A 1 158 ? -8.963 7.830 11.105 1.00 91.81 158 VAL A O 1
ATOM 1217 N N . GLY A 1 159 ? -8.513 6.198 9.632 1.00 87.88 159 GLY A N 1
ATOM 1218 C CA . GLY A 1 159 ? -9.341 5.180 10.282 1.00 87.88 159 GLY A CA 1
ATOM 1219 C C . GLY A 1 159 ? -8.898 4.885 11.711 1.00 87.88 159 GLY A C 1
ATOM 1220 O O . GLY A 1 159 ? -9.731 4.825 12.620 1.00 87.88 159 GLY A O 1
ATOM 1221 N N . GLY A 1 160 ? -7.587 4.786 11.931 1.00 86.75 160 GLY A N 1
ATOM 1222 C CA . GLY A 1 160 ? -6.999 4.643 13.255 1.00 86.75 160 GLY A CA 1
ATOM 1223 C C . GLY A 1 160 ? -7.235 5.870 14.145 1.00 86.75 160 GLY A C 1
ATOM 1224 O O . GLY A 1 160 ? -7.655 5.723 15.292 1.00 86.75 160 GLY A O 1
ATOM 1225 N N . ILE A 1 161 ? -7.084 7.096 13.635 1.00 87.50 161 ILE A N 1
ATOM 1226 C CA . ILE A 1 161 ? -7.366 8.320 14.410 1.00 87.50 161 ILE A CA 1
ATOM 1227 C C . ILE A 1 161 ? -8.837 8.364 14.860 1.00 87.50 161 ILE A C 1
ATOM 1229 O O . ILE A 1 161 ? -9.119 8.600 16.042 1.00 87.50 161 ILE A O 1
ATOM 1233 N N . PHE A 1 162 ? -9.785 8.06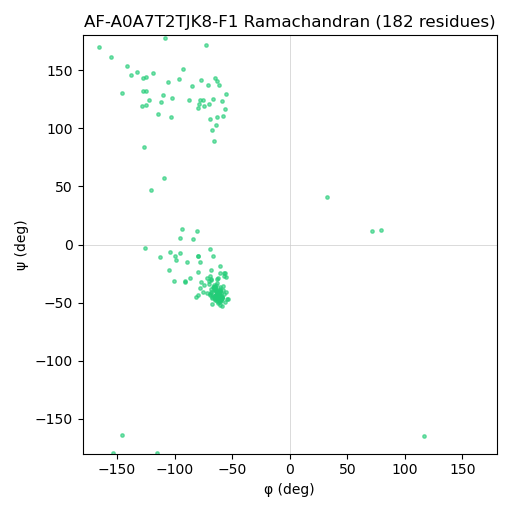8 13.964 1.00 84.75 162 PHE A N 1
ATOM 1234 C CA . PHE A 1 162 ? -11.210 8.012 14.315 1.00 84.75 162 PHE A CA 1
ATOM 1235 C C . PHE A 1 162 ? -11.528 6.890 15.312 1.00 84.75 162 PHE A C 1
ATOM 1237 O O . PHE A 1 162 ? -12.335 7.086 16.230 1.00 84.75 162 PHE A O 1
ATOM 1244 N N . GLY A 1 163 ? -10.863 5.739 15.190 1.00 81.75 163 GLY A N 1
ATOM 1245 C CA . GLY A 1 163 ? -10.960 4.646 16.154 1.00 81.75 163 GLY A CA 1
ATOM 1246 C C . GLY A 1 163 ? -10.476 5.046 17.556 1.00 81.75 163 GLY A C 1
ATOM 1247 O O . GLY A 1 163 ? -11.162 4.770 18.549 1.00 81.75 163 GLY A O 1
ATOM 1248 N N . LEU A 1 164 ? -9.358 5.777 17.660 1.00 81.31 164 LEU A N 1
ATOM 1249 C CA . LEU A 1 164 ? -8.837 6.310 18.927 1.00 81.31 164 LEU A CA 1
ATOM 1250 C C . LEU A 1 164 ? -9.804 7.317 19.561 1.00 81.31 164 LEU A C 1
ATOM 1252 O O . LEU A 1 164 ? -10.117 7.205 20.752 1.00 81.31 164 LEU A O 1
ATOM 1256 N N . ALA A 1 165 ? -10.298 8.277 18.776 1.00 77.62 165 ALA A N 1
ATOM 1257 C CA . ALA A 1 165 ? -11.220 9.308 19.249 1.00 77.62 165 ALA A CA 1
ATOM 1258 C C . ALA A 1 165 ? -12.521 8.696 19.806 1.00 77.62 165 ALA A C 1
ATOM 1260 O O . ALA A 1 165 ? -12.936 9.019 20.924 1.00 77.62 165 ALA A O 1
ATOM 1261 N N . GLY A 1 166 ? -13.112 7.731 19.090 1.00 69.56 166 GLY A N 1
ATOM 1262 C CA . GLY A 1 166 ? -14.313 7.020 19.543 1.00 69.56 166 GLY A CA 1
ATOM 1263 C C . GLY A 1 166 ? -14.091 6.183 20.812 1.00 69.56 166 GLY A C 1
ATOM 1264 O O . GLY A 1 166 ? -14.971 6.105 21.676 1.00 69.56 166 GLY A O 1
ATOM 1265 N N . SER A 1 167 ? -12.898 5.599 20.967 1.00 70.62 167 SER A N 1
ATOM 1266 C CA . SER A 1 167 ? -12.522 4.789 22.136 1.00 70.62 167 SER A CA 1
ATOM 1267 C C . SER A 1 167 ? -12.364 5.634 23.407 1.00 70.62 167 SER A C 1
ATOM 1269 O O . SER A 1 167 ? -12.854 5.255 24.476 1.00 70.62 167 SER A O 1
ATOM 1271 N N . ARG A 1 168 ? -11.715 6.803 23.293 1.00 68.12 168 ARG A N 1
ATOM 1272 C CA . ARG A 1 168 ? -11.500 7.742 24.411 1.00 68.12 168 ARG A CA 1
ATOM 1273 C C . ARG A 1 168 ? -12.821 8.285 24.955 1.00 68.12 168 ARG A C 1
ATOM 1275 O O . ARG A 1 168 ? -13.017 8.298 26.170 1.00 68.12 168 ARG A O 1
ATOM 1282 N N . HIS A 1 169 ? -13.755 8.629 24.067 1.00 62.31 169 HIS A N 1
ATOM 1283 C CA . HIS A 1 169 ? -15.069 9.145 24.452 1.00 62.31 169 HIS A CA 1
ATOM 1284 C C . HIS A 1 169 ? -15.887 8.120 25.266 1.00 62.31 169 HIS A C 1
ATOM 1286 O O . HIS A 1 169 ? -16.439 8.440 26.319 1.00 62.31 169 HIS A O 1
ATOM 1292 N N . CYS A 1 170 ? -15.884 6.845 24.853 1.00 61.94 170 CYS A N 1
ATOM 1293 C CA . CYS A 1 170 ? -16.589 5.775 25.573 1.00 61.94 170 CYS A CA 1
ATOM 1294 C C . CYS A 1 170 ? -15.968 5.447 26.944 1.00 61.94 170 CYS A C 1
ATOM 1296 O O . CYS A 1 170 ? -16.673 5.009 27.857 1.00 61.94 170 CYS A O 1
ATOM 1298 N N . ARG A 1 171 ? -14.648 5.617 27.093 1.00 63.31 171 ARG A N 1
ATOM 1299 C CA . ARG A 1 171 ? -13.933 5.369 28.354 1.00 63.31 171 ARG A CA 1
ATOM 1300 C C . ARG A 1 171 ? -14.181 6.483 29.375 1.00 63.31 171 ARG A C 1
ATOM 1302 O O . ARG A 1 171 ? -14.410 6.172 30.541 1.00 63.31 171 ARG A O 1
ATOM 1309 N N . HIS A 1 172 ? -14.201 7.745 28.940 1.00 61.12 172 HIS A N 1
ATOM 1310 C CA . HIS A 1 172 ? -14.478 8.888 29.817 1.00 61.12 172 HIS A CA 1
ATOM 1311 C C . HIS A 1 172 ? -15.894 8.820 30.413 1.00 61.12 172 HIS A C 1
ATOM 1313 O O . HIS A 1 172 ? -16.080 9.031 31.609 1.00 61.12 172 HIS A O 1
ATOM 1319 N N . ARG A 1 173 ? -16.887 8.423 29.605 1.00 62.81 173 ARG A N 1
ATOM 1320 C CA . ARG A 1 173 ? -18.270 8.236 30.067 1.00 62.81 173 ARG A CA 1
ATOM 1321 C C . ARG A 1 173 ? -18.408 7.145 31.136 1.00 62.81 173 ARG A C 1
ATOM 1323 O O . ARG A 1 173 ? -19.039 7.381 32.157 1.00 62.81 173 ARG A O 1
ATOM 1330 N N . ARG A 1 174 ? -17.781 5.977 30.945 1.00 60.97 174 ARG A N 1
ATOM 1331 C CA . ARG A 1 174 ? -17.831 4.882 31.936 1.00 60.97 174 ARG A CA 1
ATOM 1332 C C . ARG A 1 174 ? -17.186 5.252 33.272 1.00 60.97 174 ARG A C 1
ATOM 1334 O O . ARG A 1 174 ? -17.638 4.785 34.314 1.00 60.97 174 ARG A O 1
ATOM 1341 N N . HIS A 1 175 ? -16.147 6.086 33.249 1.00 63.16 175 HIS A N 1
ATOM 1342 C CA . HIS A 1 175 ? -15.576 6.644 34.473 1.00 63.16 175 HIS A CA 1
ATOM 1343 C C . HIS A 1 175 ? -16.547 7.615 35.155 1.00 63.16 175 HIS A C 1
ATOM 1345 O O . HIS A 1 175 ? -16.776 7.478 36.351 1.00 63.16 175 HIS A O 1
ATOM 1351 N N . ALA A 1 176 ? -17.170 8.532 34.410 1.00 63.78 176 ALA A N 1
ATOM 1352 C CA . ALA A 1 176 ? -18.153 9.461 34.971 1.00 63.78 176 ALA A CA 1
ATOM 1353 C C . ALA A 1 176 ? -19.363 8.737 35.601 1.00 63.78 176 ALA A C 1
ATOM 1355 O O . ALA A 1 176 ? -19.776 9.081 36.705 1.00 63.78 176 ALA A O 1
ATOM 1356 N N . GLU A 1 177 ? -19.880 7.686 34.956 1.00 62.03 177 GLU A N 1
ATOM 1357 C CA . GLU A 1 177 ? -20.990 6.875 35.483 1.00 62.03 177 GLU A CA 1
ATOM 1358 C C . GLU A 1 177 ? -20.603 6.116 36.771 1.00 62.03 177 GLU A C 1
ATOM 1360 O O . GLU A 1 177 ? -21.386 6.092 37.719 1.00 62.03 177 GLU A O 1
ATOM 1365 N N . ARG A 1 178 ? -19.378 5.569 36.872 1.00 64.06 178 ARG A N 1
ATOM 1366 C CA . ARG A 1 178 ? -18.895 4.915 38.109 1.00 64.06 178 ARG A CA 1
ATOM 1367 C C . ARG A 1 178 ? -18.772 5.871 39.297 1.00 64.06 178 ARG A C 1
ATOM 1369 O O 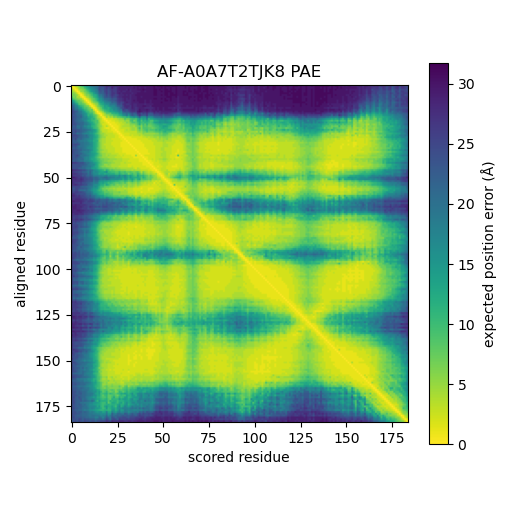. ARG A 1 178 ? -19.093 5.473 40.408 1.00 64.06 178 ARG A O 1
ATOM 1376 N N . PHE A 1 179 ? -18.312 7.102 39.073 1.00 60.72 179 PHE A N 1
ATOM 1377 C CA . PHE A 1 179 ? -18.157 8.103 40.138 1.00 60.72 179 PHE A CA 1
ATOM 1378 C C . PHE A 1 179 ? -19.480 8.787 40.516 1.00 60.72 179 PHE A C 1
ATOM 1380 O O . PHE A 1 179 ? -19.627 9.272 41.635 1.00 60.72 179 PHE A O 1
ATOM 1387 N N . SER A 1 180 ? -20.459 8.809 39.607 1.00 61.34 180 SER A N 1
ATOM 1388 C CA . SER A 1 180 ? -21.818 9.271 39.909 1.00 61.34 180 SER A CA 1
ATOM 1389 C C . SER A 1 180 ? -22.637 8.227 40.673 1.00 61.34 180 SER A C 1
ATOM 1391 O O . SER A 1 180 ? -23.494 8.604 41.465 1.00 61.34 180 SER A O 1
ATOM 1393 N N . GLY A 1 181 ? -22.400 6.932 40.438 1.00 57.44 181 GLY A N 1
ATOM 1394 C CA . GLY A 1 181 ? -23.126 5.835 41.087 1.00 57.44 181 GLY A CA 1
ATOM 1395 C C . GLY A 1 181 ? -22.669 5.503 42.511 1.00 57.44 181 GLY A C 1
ATOM 1396 O O . GLY A 1 181 ? -23.345 4.743 43.189 1.00 57.44 181 GLY A O 1
ATOM 1397 N N . SER A 1 182 ? -21.549 6.065 42.979 1.00 53.88 182 SER A N 1
ATOM 1398 C CA . SER A 1 182 ? -21.014 5.844 44.332 1.00 53.88 182 SER A CA 1
ATOM 1399 C C . SER A 1 182 ? -21.469 6.893 45.359 1.00 53.88 182 SER A C 1
ATOM 1401 O O . SER A 1 182 ? -20.862 7.008 46.420 1.00 53.88 182 SER A O 1
ATOM 1403 N N . ARG A 1 183 ? -22.482 7.706 45.031 1.00 50.81 183 ARG A N 1
ATOM 1404 C CA . ARG A 1 183 ? -23.131 8.643 45.962 1.00 50.81 183 ARG A CA 1
ATOM 1405 C C . ARG A 1 183 ? -24.542 8.170 46.320 1.00 50.81 183 ARG A C 1
ATOM 1407 O O . ARG A 1 183 ? -25.483 8.912 46.082 1.00 50.81 183 ARG A O 1
ATOM 1414 N N . PHE A 1 184 ? -24.679 6.960 46.849 1.00 47.09 184 PHE A N 1
ATOM 1415 C CA . PHE A 1 184 ? -25.813 6.535 47.673 1.00 47.09 184 PHE A CA 1
ATOM 1416 C C . PHE A 1 184 ? -25.326 5.460 48.639 1.00 47.09 184 PHE A C 1
ATOM 1418 O O . PHE A 1 184 ? -24.570 4.576 48.175 1.00 47.09 184 PHE A O 1
#

Solvent-accessible surface area (backbone atoms only — not comparable to full-atom values): 9997 Å² total; per-residue (Å²): 142,78,83,76,83,69,87,73,77,83,78,75,78,62,70,63,54,48,56,48,29,51,49,50,28,44,49,25,32,51,50,23,50,50,31,48,56,51,14,63,81,33,38,29,20,37,40,81,49,88,87,60,87,48,45,37,28,31,54,81,38,57,45,81,77,50,89,91,62,77,53,62,84,31,52,52,55,52,51,52,50,51,51,48,34,53,46,47,68,71,43,92,61,45,68,68,52,12,60,51,29,28,52,52,16,48,52,54,42,50,51,52,51,50,43,69,78,56,48,59,64,49,76,51,76,50,65,49,99,85,69,46,81,45,69,53,73,41,55,28,41,85,32,76,19,42,56,35,50,48,50,20,18,48,29,21,31,54,19,11,53,33,20,44,56,37,43,53,57,58,51,54,50,56,52,54,53,56,67,62,67,70,77,119

Mean predicted aligned error: 10.64 Å

Secondary structure (DSSP, 8-state):
---------TTSSSHHHHHHHHHHHHHHHHHHHHHHHHTTTS-SEE---SSS---EEETTEEES--TT---HHHHHHHHHHHHHHHHHHH-S--TTHHHHHHHHHHHHHHHHHHHHHS--EEEEEEE-TTS-EEEEEEEPEE-HHHHHHHHHHHHHHHHHHHHHHHHHHHHHHHHHHHHHTT--